Protein AF-A0A2J8IJX0-F1 (afdb_monomer)

Sequence (245 aa):
MTSLYGQLAGLKELGLLDCVSYITGASGSTWALANLYEDTGWSQKDLAGPTELLKTQVTKNKLGVLAPSQLQRYRQELAERARLGYPSCFTNLWALINEALLHDEPHDHKLSDQREALSHGQNPLPIYCALNTKGQSLTTFEFGEWCEFSPYEVGFPKYGAFIPSELFGSEFFMGQLMKRLPDPASALRRYLEQPVCSQPPGQLILGLRAQPVLGPLGQEPGQPGQGAGPPSEDRRTTLNSRQDS

Solvent-accessible surface area (backbone atoms only — not comparable to full-atom values): 14810 Å² total; per-residue (Å²): 58,72,68,54,55,54,51,51,44,52,31,48,76,70,64,50,48,88,74,41,68,66,44,78,25,50,70,59,37,36,58,43,51,59,58,46,46,72,40,52,51,45,76,76,44,78,53,65,61,64,49,53,53,48,50,52,39,71,70,49,86,63,74,65,60,73,30,72,70,47,50,51,50,52,51,53,53,52,50,50,38,45,72,74,66,47,84,89,50,70,42,61,56,49,26,54,50,51,47,51,56,63,38,96,62,93,51,74,46,44,51,49,61,35,41,64,20,41,72,80,66,58,34,50,48,56,38,37,52,45,65,32,42,67,96,66,98,53,55,72,90,76,43,62,44,61,32,43,37,33,37,66,35,31,32,30,73,93,72,74,45,70,43,52,37,55,52,60,87,34,45,50,51,49,64,39,83,74,42,84,43,77,48,66,77,48,24,40,61,43,60,74,41,49,67,51,55,75,60,63,68,68,31,64,55,64,41,72,76,66,73,85,83,76,70,89,79,75,91,85,88,84,89,85,90,82,91,83,86,86,82,91,80,92,82,84,88,85,83,88,81,87,84,90,136

Foldseek 3Di:
DLVVLVVLLVCLVVVNQLVAQEDEDEDPRVVVVLVQLVDLQSSVDHSPVVNVLQVCLQPDDLPCLPDPVNVVVLVVVLVVCVVLPFDRDVLLSVLSSVCVSRDVDWDQDAQLNSVSSPVPPNHHWYKYWDWADEPDDDDCVRDTFIWIDTSAWIGGPVQVFIDGRQQPPFFAALQDGPGGRGRPRTGPSSVSSRHSNPDPPNRRRNNPPPDPPPDPDDDDDDDDDDDDDDDDDDDDDDDDDDDDD

Structure (mmCIF, N/CA/C/O backbone):
data_AF-A0A2J8IJX0-F1
#
_entry.id   AF-A0A2J8IJX0-F1
#
loop_
_atom_site.group_PDB
_atom_site.id
_atom_site.type_symbol
_atom_site.label_atom_id
_atom_site.label_alt_id
_atom_site.label_comp_id
_atom_site.label_asym_id
_atom_site.label_entity_id
_atom_site.label_seq_id
_atom_site.pdbx_PDB_ins_code
_atom_site.Cartn_x
_atom_site.Cartn_y
_atom_site.Cartn_z
_atom_site.occupancy
_atom_site.B_iso_or_equiv
_atom_site.auth_seq_id
_atom_site.auth_comp_id
_atom_site.auth_asym_id
_atom_site.auth_atom_id
_atom_site.pdbx_PDB_model_num
ATOM 1 N N . MET A 1 1 ? -2.249 9.381 6.868 1.00 83.00 1 MET A N 1
ATOM 2 C CA . MET A 1 1 ? -1.946 8.403 7.931 1.00 83.00 1 MET A CA 1
ATOM 3 C C . MET A 1 1 ? -2.821 8.602 9.168 1.00 83.00 1 MET A C 1
ATOM 5 O O . MET A 1 1 ? -3.796 7.879 9.284 1.00 83.00 1 MET A O 1
ATOM 9 N N . THR A 1 2 ? -2.569 9.592 10.037 1.00 90.19 2 THR A N 1
ATOM 10 C CA . THR A 1 2 ? -3.302 9.785 11.313 1.00 90.19 2 THR A CA 1
ATOM 11 C C . THR A 1 2 ? -4.822 9.863 11.155 1.00 90.19 2 THR A C 1
ATOM 13 O O . THR A 1 2 ? -5.550 9.183 11.867 1.00 90.19 2 THR A O 1
ATOM 16 N N . SER A 1 3 ? -5.308 10.626 10.169 1.00 93.44 3 SER A N 1
ATOM 17 C CA . SER A 1 3 ? -6.750 10.717 9.901 1.00 93.44 3 SER A CA 1
ATOM 18 C C . SER A 1 3 ? -7.381 9.374 9.520 1.00 93.44 3 SER A C 1
ATOM 20 O O . SER A 1 3 ? -8.543 9.161 9.842 1.00 93.44 3 SER A O 1
ATOM 22 N N . LEU A 1 4 ? -6.645 8.476 8.852 1.00 93.38 4 LEU A N 1
ATOM 23 C CA . LEU A 1 4 ? -7.182 7.169 8.468 1.00 93.38 4 LEU A CA 1
ATOM 24 C C . LEU A 1 4 ? -7.355 6.269 9.697 1.00 93.38 4 LEU A C 1
ATOM 26 O O . LEU A 1 4 ? -8.387 5.628 9.825 1.00 93.38 4 LEU A O 1
ATOM 30 N N . TYR A 1 5 ? -6.405 6.283 10.639 1.00 93.69 5 TYR A N 1
ATOM 31 C CA . TYR A 1 5 ? -6.569 5.570 11.914 1.00 93.69 5 TYR A CA 1
ATOM 32 C C . TYR A 1 5 ? -7.806 6.052 12.676 1.00 93.69 5 TYR A C 1
ATOM 34 O O . TYR A 1 5 ? -8.588 5.229 13.136 1.00 93.69 5 TYR A O 1
ATOM 42 N N . GLY A 1 6 ? -8.029 7.370 12.748 1.00 94.69 6 GLY A N 1
ATOM 43 C CA . GLY A 1 6 ? -9.230 7.924 13.381 1.00 94.69 6 GLY A CA 1
ATOM 44 C C . GLY A 1 6 ? -10.529 7.502 12.683 1.00 94.69 6 GLY A C 1
ATOM 45 O O . GLY A 1 6 ? -11.491 7.136 13.350 1.00 94.69 6 GLY A O 1
ATOM 46 N N . GLN A 1 7 ? -10.550 7.494 11.346 1.00 95.62 7 GLN A N 1
ATOM 47 C CA . GLN A 1 7 ? -11.705 7.026 10.568 1.00 95.62 7 GLN A CA 1
ATOM 48 C C . GLN A 1 7 ? -11.990 5.538 10.801 1.00 95.62 7 GLN A C 1
ATOM 50 O O . GLN A 1 7 ? -13.142 5.166 11.001 1.00 95.62 7 GLN A O 1
ATOM 55 N N . LEU A 1 8 ? -10.955 4.694 10.819 1.00 96.50 8 LEU A N 1
ATOM 56 C CA . LEU A 1 8 ? -11.098 3.259 11.078 1.00 96.50 8 LEU A CA 1
ATOM 57 C C . LEU A 1 8 ? -11.530 2.972 12.517 1.00 96.50 8 LEU A C 1
ATOM 59 O O . LEU A 1 8 ? -12.377 2.109 12.725 1.00 96.50 8 LEU A O 1
ATOM 63 N N . ALA A 1 9 ? -11.012 3.724 13.491 1.00 95.06 9 ALA A N 1
ATOM 64 C CA . ALA A 1 9 ? -11.459 3.653 14.880 1.00 95.06 9 ALA A CA 1
ATOM 65 C C . ALA A 1 9 ? -12.950 3.991 15.004 1.00 95.06 9 ALA A C 1
ATOM 67 O O . ALA A 1 9 ? -13.696 3.215 15.594 1.00 95.06 9 ALA A O 1
ATOM 68 N N . GLY A 1 10 ? -13.404 5.075 14.365 1.00 96.12 10 GLY A N 1
ATOM 69 C CA . GLY A 1 10 ? -14.824 5.434 14.339 1.00 96.12 10 GLY A CA 1
ATOM 70 C C . GLY A 1 10 ? -15.697 4.381 13.645 1.00 96.12 10 GLY A C 1
ATOM 71 O O . GLY A 1 10 ? -16.742 4.008 14.167 1.00 96.12 10 GLY A O 1
ATOM 72 N N . LEU A 1 11 ? -15.264 3.842 12.498 1.00 96.75 11 LEU A N 1
ATOM 73 C CA . LEU A 1 11 ? -15.986 2.757 11.815 1.00 96.75 11 LEU A CA 1
ATOM 74 C C . LEU A 1 11 ? -16.085 1.494 12.676 1.00 96.75 11 LEU A C 1
ATOM 76 O O . LEU A 1 11 ? -17.119 0.826 12.653 1.00 96.75 11 LEU A O 1
ATOM 80 N N . LYS A 1 12 ? -15.033 1.171 13.434 1.00 95.25 12 LYS A N 1
ATOM 81 C CA . LYS A 1 12 ? -15.029 0.040 14.363 1.00 95.25 12 LYS A CA 1
ATOM 82 C C . LYS A 1 12 ? -15.984 0.273 15.533 1.00 95.25 12 LYS A C 1
ATOM 84 O O . LYS A 1 12 ? -16.759 -0.620 15.854 1.00 95.25 12 LYS A O 1
ATOM 89 N N . GLU A 1 13 ? -15.965 1.460 16.135 1.00 95.38 13 GLU A N 1
ATOM 90 C CA . GLU A 1 13 ? -16.865 1.832 17.239 1.00 95.38 13 GLU A CA 1
ATOM 91 C C . GLU A 1 13 ? -18.341 1.747 16.827 1.00 95.38 13 GLU A C 1
ATOM 93 O O . GLU A 1 13 ? -19.181 1.283 17.594 1.00 95.38 13 GLU A O 1
ATOM 98 N N . LEU A 1 14 ? -18.649 2.120 15.583 1.00 96.62 14 LEU A N 1
ATOM 99 C CA . LEU A 1 14 ? -19.992 2.015 15.011 1.00 96.62 14 LEU A CA 1
ATOM 100 C C . LEU A 1 14 ? -20.378 0.586 14.581 1.00 96.62 14 LEU A C 1
ATOM 102 O O . LEU A 1 14 ? -21.507 0.381 14.140 1.00 96.62 14 LEU A O 1
ATOM 106 N N . GLY A 1 15 ? -19.465 -0.389 14.651 1.00 95.31 15 GLY A N 1
ATOM 107 C CA . GLY A 1 15 ? -19.689 -1.749 14.144 1.00 95.31 15 GLY A CA 1
ATOM 108 C C . GLY A 1 15 ? -19.834 -1.828 12.618 1.00 95.31 15 GLY A C 1
ATOM 109 O O . GLY A 1 15 ? -20.385 -2.790 12.094 1.00 95.31 15 GLY A O 1
ATOM 110 N N . LEU A 1 16 ? -19.370 -0.806 11.891 1.00 96.94 16 LEU A N 1
ATOM 111 C CA . LEU A 1 16 ? -19.480 -0.715 10.432 1.00 96.94 16 LEU A CA 1
ATOM 112 C C . LEU A 1 16 ? -18.229 -1.214 9.709 1.00 96.94 16 LEU A C 1
ATOM 114 O O . LEU A 1 16 ? -18.287 -1.462 8.506 1.00 96.94 16 LEU A O 1
ATOM 118 N N . LEU A 1 17 ? -17.105 -1.368 10.415 1.00 96.44 17 LEU A N 1
ATOM 119 C CA . LEU A 1 17 ? -15.856 -1.839 9.814 1.00 96.44 17 LEU A CA 1
ATOM 120 C C . LEU A 1 17 ? -15.995 -3.247 9.214 1.00 96.44 17 LEU A C 1
ATOM 122 O O . LEU A 1 17 ? -15.485 -3.489 8.124 1.00 96.44 17 LEU A O 1
ATOM 126 N N . ASP A 1 18 ? -16.760 -4.129 9.861 1.00 95.12 18 ASP A N 1
ATOM 127 C CA . ASP A 1 18 ? -17.010 -5.497 9.381 1.00 95.12 18 ASP A CA 1
ATOM 128 C C . ASP A 1 18 ? -17.889 -5.543 8.115 1.00 95.12 18 ASP A C 1
ATOM 130 O O . ASP A 1 18 ? -17.983 -6.571 7.450 1.00 95.12 18 ASP A O 1
ATOM 134 N N . CYS A 1 19 ? -18.521 -4.424 7.740 1.00 96.62 19 CYS A N 1
ATOM 135 C CA . CYS A 1 19 ? -19.283 -4.302 6.494 1.00 96.62 19 CYS A CA 1
ATOM 136 C C . CYS A 1 19 ? -18.403 -3.905 5.292 1.00 96.62 19 CYS A C 1
ATOM 138 O O . CYS A 1 19 ? -18.897 -3.827 4.165 1.00 96.62 19 CYS A O 1
ATOM 140 N N . VAL A 1 20 ? -17.120 -3.602 5.509 1.00 97.44 20 VAL A N 1
ATOM 141 C CA . VAL A 1 20 ? -16.218 -3.088 4.472 1.00 97.44 20 VAL A CA 1
ATOM 142 C C . VAL A 1 20 ? -15.535 -4.244 3.741 1.00 97.44 20 VAL A C 1
ATOM 144 O O . VAL A 1 20 ? -14.732 -4.968 4.317 1.00 97.44 20 VAL A O 1
ATOM 147 N N . SER A 1 21 ? -15.793 -4.388 2.439 1.00 97.12 21 SER A N 1
ATOM 148 C CA . SER A 1 21 ? -15.124 -5.411 1.614 1.00 97.12 21 SER A CA 1
ATOM 149 C C . SER A 1 21 ? -13.751 -4.972 1.096 1.00 97.12 21 SER A C 1
ATOM 151 O O . SER A 1 21 ? -12.849 -5.796 0.969 1.00 97.12 21 SER A O 1
ATOM 153 N N . TYR A 1 22 ? -13.579 -3.679 0.807 1.00 97.19 22 TYR A N 1
ATOM 154 C CA . TYR A 1 22 ? -12.364 -3.120 0.211 1.00 97.19 22 TYR A CA 1
ATOM 155 C C . TYR A 1 22 ? -11.942 -1.847 0.932 1.00 97.19 22 TYR A C 1
ATOM 157 O O . TYR A 1 22 ? -12.783 -1.015 1.275 1.00 97.19 22 TYR A O 1
ATOM 165 N N . ILE A 1 23 ? -10.635 -1.661 1.100 1.00 96.44 23 ILE A N 1
ATOM 166 C CA . ILE A 1 23 ? -10.060 -0.413 1.593 1.00 96.44 23 ILE A CA 1
ATOM 167 C C . ILE A 1 23 ? -8.949 0.059 0.666 1.00 96.44 23 ILE A C 1
ATOM 169 O O . ILE A 1 23 ? -7.942 -0.615 0.466 1.00 96.44 23 ILE A O 1
ATOM 173 N N . THR A 1 24 ? 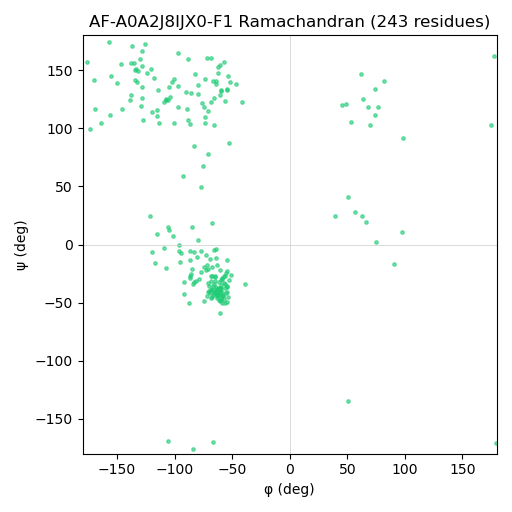-9.132 1.244 0.097 1.00 94.00 24 THR A N 1
ATOM 174 C CA . THR A 1 24 ? -8.196 1.792 -0.883 1.00 94.00 24 THR A CA 1
ATOM 175 C C . THR A 1 24 ? -7.337 2.886 -0.260 1.00 94.00 24 THR A C 1
ATOM 177 O O . THR A 1 24 ? -7.843 3.755 0.451 1.00 94.00 24 THR A O 1
ATOM 180 N N . GLY A 1 25 ? -6.034 2.864 -0.537 1.00 87.31 25 GLY A N 1
ATOM 181 C CA . GLY A 1 25 ? -5.081 3.861 -0.057 1.00 87.31 25 GLY A CA 1
ATOM 182 C C . GLY A 1 25 ? -4.161 4.387 -1.157 1.00 87.31 25 GLY A C 1
ATOM 183 O O . GLY A 1 25 ? -3.649 3.636 -1.980 1.00 87.31 25 GLY A O 1
ATOM 184 N N . ALA A 1 26 ? -3.896 5.689 -1.126 1.00 83.88 26 ALA A N 1
ATOM 185 C CA . ALA A 1 26 ? -2.871 6.362 -1.921 1.00 83.88 26 ALA A CA 1
ATOM 186 C C . ALA A 1 26 ? -2.014 7.285 -1.037 1.00 83.88 26 ALA A C 1
ATOM 188 O O . ALA A 1 26 ? -2.494 7.841 -0.037 1.00 83.88 26 ALA A O 1
ATOM 189 N N . SER A 1 27 ? -0.738 7.459 -1.394 1.00 82.88 27 SER A N 1
ATOM 190 C CA . SER A 1 27 ? 0.212 8.297 -0.643 1.00 82.88 27 SER A CA 1
ATOM 191 C C . SER A 1 27 ? 0.217 7.946 0.859 1.00 82.88 27 SER A C 1
ATOM 193 O O . SER A 1 27 ? 0.176 6.773 1.214 1.00 82.88 27 SER A O 1
ATOM 195 N N . GLY A 1 28 ? 0.196 8.912 1.779 1.00 80.56 28 GLY A N 1
ATOM 196 C CA . GLY A 1 28 ? 0.303 8.664 3.223 1.00 80.56 28 GLY A CA 1
ATOM 197 C C . GLY A 1 28 ? -0.837 7.857 3.874 1.00 80.56 28 GLY A C 1
ATOM 198 O O . GLY A 1 28 ? -0.784 7.611 5.080 1.00 80.56 28 GLY A O 1
ATOM 199 N N . SER A 1 29 ? -1.902 7.483 3.156 1.00 86.19 29 SER A N 1
ATOM 200 C CA . SER A 1 29 ? -2.877 6.486 3.648 1.00 86.19 29 SER A CA 1
ATOM 201 C C . SER A 1 29 ? -2.354 5.055 3.492 1.00 86.19 29 SER A C 1
ATOM 203 O O . SER A 1 29 ? -2.613 4.220 4.355 1.00 86.19 29 SER A O 1
ATOM 205 N N . THR A 1 30 ? -1.508 4.808 2.487 1.00 86.31 30 THR A N 1
ATOM 206 C CA . THR A 1 30 ? -0.836 3.518 2.289 1.00 86.31 30 THR A CA 1
ATOM 207 C C . THR A 1 30 ? 0.025 3.132 3.480 1.00 86.31 30 THR A C 1
ATOM 209 O O . THR A 1 30 ? 0.067 1.968 3.842 1.00 86.31 30 THR A O 1
ATOM 212 N N . TRP A 1 31 ? 0.661 4.098 4.147 1.00 84.69 31 TRP A N 1
ATOM 213 C CA . TRP A 1 31 ? 1.504 3.818 5.305 1.00 84.69 31 TRP A CA 1
ATOM 214 C C . TRP A 1 31 ? 0.695 3.307 6.497 1.00 84.69 31 TRP A C 1
ATOM 216 O O . TRP A 1 31 ? 1.174 2.439 7.222 1.00 84.69 31 TRP A O 1
ATOM 226 N N . ALA A 1 32 ? -0.521 3.824 6.683 1.00 88.56 32 ALA A N 1
ATOM 227 C CA . ALA A 1 32 ? -1.422 3.353 7.729 1.00 88.56 32 ALA A CA 1
ATOM 228 C C . ALA A 1 32 ? -1.914 1.934 7.431 1.00 88.56 32 ALA A C 1
ATOM 230 O O . ALA A 1 32 ? -1.831 1.075 8.299 1.00 88.56 32 ALA A O 1
ATOM 231 N N . LEU A 1 33 ? -2.340 1.673 6.192 1.00 91.00 33 LEU A N 1
ATOM 232 C CA . LEU A 1 33 ? -2.728 0.327 5.768 1.00 91.00 33 LEU A CA 1
ATOM 233 C C . LEU A 1 33 ? -1.550 -0.650 5.881 1.00 91.00 33 LEU A C 1
ATOM 235 O O . LEU A 1 33 ? -1.677 -1.688 6.507 1.00 91.00 33 LEU A O 1
ATOM 239 N N . ALA A 1 34 ? -0.370 -0.285 5.384 1.00 86.38 34 ALA A N 1
ATOM 240 C CA . ALA A 1 34 ? 0.815 -1.129 5.463 1.00 86.38 34 ALA A CA 1
ATOM 241 C C . ALA A 1 34 ? 1.135 -1.564 6.901 1.00 86.38 34 ALA A C 1
ATOM 243 O O . ALA A 1 34 ? 1.448 -2.725 7.102 1.00 86.38 34 ALA A O 1
ATOM 244 N N . ASN A 1 35 ? 0.997 -0.658 7.876 1.00 87.25 35 ASN A N 1
ATOM 245 C CA . ASN A 1 35 ? 1.225 -0.964 9.290 1.00 87.25 35 ASN A CA 1
ATOM 246 C C . ASN A 1 35 ? 0.118 -1.837 9.893 1.00 87.25 35 ASN A C 1
ATOM 248 O O . ASN A 1 35 ? 0.404 -2.792 10.598 1.00 87.25 35 ASN A O 1
ATOM 252 N N . LEU A 1 36 ? -1.151 -1.526 9.617 1.00 91.62 36 LEU A N 1
ATOM 253 C CA . LEU A 1 36 ? -2.275 -2.287 10.168 1.00 91.62 36 LEU A CA 1
ATOM 254 C C . LEU A 1 36 ? -2.262 -3.742 9.692 1.00 91.62 36 LEU A C 1
ATOM 256 O O . LEU A 1 36 ? -2.482 -4.650 10.482 1.00 91.62 36 LEU A O 1
ATOM 260 N N . TYR A 1 37 ? -1.955 -3.966 8.417 1.00 92.19 37 TYR A N 1
ATOM 261 C CA . TYR A 1 37 ? -1.960 -5.297 7.810 1.00 92.19 37 TYR A CA 1
ATOM 262 C C . TYR A 1 37 ? -0.709 -6.136 8.125 1.00 92.19 37 TYR A C 1
ATOM 264 O O . TYR A 1 37 ? -0.601 -7.253 7.624 1.00 92.19 37 TYR A O 1
ATOM 272 N N . GLU A 1 38 ? 0.212 -5.638 8.957 1.00 88.12 38 GLU A N 1
ATOM 273 C CA . GLU A 1 38 ? 1.224 -6.479 9.619 1.00 88.12 38 GLU A CA 1
ATOM 274 C C . GLU A 1 38 ? 0.569 -7.404 10.662 1.00 88.12 38 GLU A C 1
ATOM 276 O O . GLU A 1 38 ? 1.063 -8.498 10.923 1.00 88.12 38 GLU A O 1
ATOM 281 N N . ASP A 1 39 ? -0.574 -7.000 11.228 1.00 91.88 39 ASP A N 1
ATOM 282 C CA . ASP A 1 39 ? -1.373 -7.821 12.132 1.00 91.88 39 ASP A CA 1
ATOM 283 C C . ASP A 1 39 ? -2.526 -8.500 11.375 1.00 91.88 39 ASP A C 1
ATOM 285 O O . ASP A 1 39 ? -3.447 -7.858 10.864 1.00 91.88 39 ASP A O 1
ATOM 289 N N . THR A 1 40 ? -2.519 -9.833 11.354 1.00 94.12 40 THR A N 1
ATOM 290 C CA . THR A 1 40 ? -3.503 -10.654 10.633 1.00 94.12 40 THR A CA 1
ATOM 291 C C . THR A 1 40 ? -4.937 -10.506 11.139 1.00 94.12 40 THR A C 1
ATOM 293 O O . THR A 1 40 ? -5.875 -10.851 10.419 1.00 94.12 40 THR A O 1
ATOM 296 N N . GLY A 1 41 ? -5.138 -9.979 12.348 1.00 94.19 41 GLY A N 1
ATOM 297 C CA . GLY A 1 41 ? -6.446 -9.749 12.965 1.00 94.19 41 GLY A CA 1
ATOM 298 C C . GLY A 1 41 ? -6.705 -8.288 13.326 1.00 94.19 41 GLY A C 1
ATOM 299 O O . GLY A 1 41 ? -7.484 -8.033 14.246 1.00 94.19 41 GLY A O 1
ATOM 300 N N . TRP A 1 42 ? -6.045 -7.333 12.665 1.00 95.19 42 TRP A N 1
ATOM 301 C CA . TRP A 1 42 ? -6.076 -5.920 13.060 1.00 95.19 42 TRP A CA 1
ATOM 302 C C . TRP A 1 42 ? -7.492 -5.337 13.163 1.00 95.19 42 TRP A C 1
ATOM 304 O O . TRP A 1 42 ? -7.780 -4.626 14.124 1.00 95.19 42 TRP A O 1
ATOM 314 N N . SER A 1 43 ? -8.397 -5.653 12.227 1.00 95.31 43 SER A N 1
ATOM 315 C CA . SER A 1 43 ? -9.753 -5.077 12.225 1.00 95.31 43 SER A CA 1
ATOM 316 C C . SER A 1 43 ? -10.635 -5.653 13.332 1.00 95.31 43 SER A C 1
ATOM 318 O O . SER A 1 43 ? -11.563 -4.990 13.793 1.00 95.31 43 SER A O 1
ATOM 320 N N . GLN A 1 44 ? -10.289 -6.843 13.830 1.00 93.62 44 GLN A N 1
ATOM 321 C CA . GLN A 1 44 ? -11.004 -7.551 14.889 1.00 93.62 44 GLN A CA 1
ATOM 322 C C . GLN A 1 44 ? -10.544 -7.101 16.286 1.00 93.62 44 GLN A C 1
ATOM 324 O O . GLN A 1 44 ? -11.330 -7.087 17.233 1.00 93.62 44 GLN A O 1
ATOM 329 N N . LYS A 1 45 ? -9.312 -6.598 16.416 1.00 93.50 45 LYS A N 1
ATOM 330 C CA . LYS A 1 45 ? -8.732 -6.082 17.671 1.00 93.50 45 LYS A CA 1
ATOM 331 C C . LYS A 1 45 ? -9.017 -4.599 17.892 1.00 93.50 45 LYS A C 1
ATOM 333 O O . LYS A 1 45 ? -9.327 -3.871 16.954 1.00 93.50 45 LYS A O 1
ATOM 338 N N . ASP A 1 46 ? -8.918 -4.140 19.135 1.00 91.94 46 ASP A N 1
ATOM 339 C CA . ASP A 1 46 ? -9.008 -2.711 19.442 1.00 91.94 46 ASP A CA 1
ATOM 340 C C . ASP A 1 46 ? -7.899 -1.915 18.724 1.00 91.94 46 ASP A C 1
ATOM 342 O O . ASP A 1 46 ? -6.722 -2.281 18.757 1.00 91.94 46 ASP A O 1
ATOM 346 N N . LEU A 1 47 ? -8.287 -0.810 18.083 1.00 93.12 47 LEU A N 1
ATOM 347 C CA . LEU A 1 47 ? -7.383 0.075 17.351 1.00 93.12 47 LEU A CA 1
ATOM 348 C C . LEU A 1 47 ? -6.675 1.085 18.263 1.00 93.12 47 LEU A C 1
ATOM 350 O O . LEU A 1 47 ? -5.768 1.778 17.792 1.00 93.12 47 LEU A O 1
ATOM 354 N N . ALA A 1 48 ? -7.020 1.159 19.554 1.00 90.75 48 ALA A N 1
ATOM 355 C CA . ALA A 1 48 ? -6.344 2.031 20.516 1.00 90.75 48 ALA A CA 1
ATOM 356 C C . ALA A 1 48 ? -4.837 1.731 20.619 1.00 90.75 48 ALA A C 1
ATOM 358 O O . ALA A 1 48 ? -4.022 2.653 20.582 1.00 90.75 48 ALA A O 1
ATOM 359 N N . GLY A 1 49 ? -4.456 0.449 20.666 1.00 89.62 49 GLY A N 1
ATOM 360 C CA . GLY A 1 49 ? -3.053 0.017 20.730 1.00 89.62 49 GLY A CA 1
ATOM 361 C C . GLY A 1 49 ? -2.231 0.476 19.517 1.00 89.62 49 GLY A C 1
ATOM 362 O O . GLY A 1 49 ? -1.278 1.243 19.689 1.00 89.62 49 GLY A O 1
ATOM 363 N N . PRO A 1 50 ? -2.615 0.085 18.285 1.00 88.81 50 PRO A N 1
ATOM 364 C CA . PRO A 1 50 ? -1.984 0.579 17.060 1.00 88.81 50 PRO A CA 1
ATOM 365 C C . PRO A 1 50 ? -1.963 2.113 16.950 1.00 88.81 50 PRO A C 1
ATOM 367 O O . PRO A 1 50 ? -0.984 2.683 16.470 1.00 88.81 50 PRO A O 1
ATOM 370 N N . THR A 1 51 ? -3.004 2.802 17.430 1.00 90.00 51 THR A N 1
ATOM 371 C CA . THR A 1 51 ? -3.079 4.274 17.412 1.00 90.00 51 THR A CA 1
ATOM 372 C C . THR A 1 51 ? -2.081 4.923 18.375 1.00 90.00 51 THR A C 1
ATOM 374 O O . THR A 1 51 ? -1.425 5.898 18.005 1.00 90.00 51 THR A O 1
ATOM 377 N N . GLU A 1 52 ? -1.907 4.390 19.586 1.00 89.81 52 GLU A N 1
ATOM 378 C CA . GLU A 1 52 ? -0.904 4.899 20.535 1.00 89.81 52 GLU A CA 1
ATOM 379 C C . GLU A 1 52 ? 0.530 4.587 20.081 1.00 89.81 52 GLU A C 1
ATOM 381 O O . GLU A 1 52 ? 1.420 5.436 20.216 1.00 89.81 52 GLU A O 1
ATOM 386 N N . LEU A 1 53 ? 0.758 3.424 19.456 1.00 87.25 53 LEU A N 1
ATOM 387 C CA . LEU A 1 53 ? 2.041 3.116 18.819 1.00 87.25 53 LEU A CA 1
ATOM 388 C C . LEU A 1 53 ? 2.343 4.125 17.706 1.00 87.25 53 LEU A C 1
ATOM 390 O O . LEU A 1 53 ? 3.419 4.725 17.686 1.00 87.25 53 LEU A O 1
ATOM 394 N N . LEU A 1 54 ? 1.374 4.369 16.820 1.00 87.12 54 LEU A N 1
ATOM 395 C CA . LEU A 1 54 ? 1.493 5.356 15.752 1.00 87.12 54 LEU A CA 1
ATOM 396 C C . LEU A 1 54 ? 1.828 6.738 16.304 1.00 87.12 54 LEU A C 1
ATOM 398 O O . LEU A 1 54 ? 2.759 7.379 15.823 1.00 87.12 54 LEU A O 1
ATOM 402 N N . LYS A 1 55 ? 1.073 7.192 17.308 1.00 88.94 55 LYS A N 1
ATOM 403 C CA . LYS A 1 55 ? 1.262 8.479 17.983 1.00 88.94 55 LYS A CA 1
ATOM 404 C C . LYS A 1 55 ? 2.690 8.611 18.495 1.00 88.94 55 LYS A C 1
ATOM 406 O O . LYS A 1 55 ? 3.356 9.580 18.149 1.00 88.94 55 LYS A O 1
ATOM 411 N N . THR A 1 56 ? 3.187 7.599 19.201 1.00 88.38 56 THR A N 1
ATOM 412 C CA . THR A 1 56 ? 4.575 7.548 19.681 1.00 88.38 56 THR A CA 1
ATOM 413 C C . THR A 1 56 ? 5.575 7.675 18.525 1.00 88.38 56 THR A C 1
ATOM 415 O O . THR A 1 56 ? 6.487 8.504 18.578 1.00 88.38 56 THR A O 1
ATOM 418 N N . GLN A 1 57 ? 5.371 6.924 17.438 1.00 84.88 57 GLN A N 1
ATOM 419 C CA . GLN A 1 57 ? 6.248 6.928 16.261 1.00 84.88 57 GLN A CA 1
ATOM 420 C C . GLN A 1 57 ? 6.215 8.247 15.465 1.00 84.88 57 GLN A C 1
ATOM 422 O O . GLN A 1 57 ? 7.226 8.651 14.878 1.00 84.88 57 GLN A O 1
ATOM 427 N N . VAL A 1 58 ? 5.091 8.967 15.432 1.00 85.25 58 VAL A N 1
ATOM 428 C CA . VAL A 1 58 ? 5.014 10.277 14.759 1.00 85.25 58 VAL A CA 1
ATOM 429 C C . VAL A 1 58 ? 5.545 11.416 15.622 1.00 85.25 58 VAL A C 1
ATOM 431 O O . VAL A 1 58 ? 6.121 12.347 15.062 1.00 85.25 58 VAL A O 1
ATOM 434 N N . THR A 1 59 ? 5.415 11.340 16.951 1.00 86.88 59 THR A N 1
ATOM 435 C CA . THR A 1 59 ? 5.893 12.386 17.873 1.00 86.88 59 THR A CA 1
ATOM 436 C C . THR A 1 59 ? 7.357 12.236 18.282 1.00 86.88 59 THR A C 1
ATOM 438 O O . THR A 1 59 ? 7.917 13.170 18.854 1.00 86.88 59 THR A O 1
ATOM 441 N N . LYS A 1 60 ? 7.997 11.086 18.021 1.00 85.88 60 LYS A N 1
ATOM 442 C CA . LYS A 1 60 ? 9.411 10.872 18.371 1.00 85.88 60 LYS A CA 1
ATOM 443 C C . LYS A 1 60 ? 10.341 11.845 17.642 1.00 85.88 60 LYS A C 1
ATOM 445 O O . LYS A 1 60 ? 10.065 12.291 16.526 1.00 85.88 60 LYS A O 1
ATOM 450 N N . ASN A 1 61 ? 11.489 12.126 18.255 1.00 81.19 61 ASN A N 1
ATOM 451 C CA . ASN A 1 61 ? 12.534 12.935 17.639 1.00 81.19 61 ASN A CA 1
ATOM 452 C C . ASN A 1 61 ? 13.164 12.187 16.449 1.00 81.19 61 ASN A C 1
ATOM 454 O O . ASN A 1 61 ? 13.693 11.090 16.604 1.00 81.19 61 ASN A O 1
ATOM 458 N N . LYS A 1 62 ? 13.123 12.800 15.263 1.00 81.88 62 LYS A N 1
ATOM 459 C CA . LYS A 1 62 ? 13.563 12.200 13.992 1.00 81.88 62 LYS A CA 1
ATOM 460 C C . LYS A 1 62 ? 14.953 12.670 13.540 1.00 81.88 62 LYS A C 1
ATOM 462 O O . LYS A 1 62 ? 15.390 12.302 12.455 1.00 81.88 62 LYS A O 1
ATOM 467 N N . LEU A 1 63 ? 15.682 13.434 14.363 1.00 75.81 63 LEU A N 1
ATOM 468 C CA . LEU A 1 63 ? 17.031 13.923 14.028 1.00 75.81 63 LEU A CA 1
ATOM 469 C C . LEU A 1 63 ? 18.030 12.786 13.739 1.00 75.81 63 LEU A C 1
ATOM 471 O O . LEU A 1 63 ? 18.929 12.953 12.919 1.00 75.81 63 LEU A O 1
ATOM 475 N N . GLY A 1 64 ? 17.839 11.612 14.352 1.00 77.81 64 GLY A N 1
ATOM 476 C CA . GLY A 1 64 ? 18.678 10.431 14.122 1.00 77.81 64 GLY A CA 1
ATOM 477 C C . GLY A 1 64 ? 18.550 9.814 12.722 1.00 77.81 64 GLY A C 1
ATOM 478 O O . GLY A 1 64 ? 19.464 9.120 12.287 1.00 77.81 64 GLY A O 1
ATOM 479 N N . VAL A 1 65 ? 17.471 10.098 11.983 1.00 81.19 65 VAL A N 1
ATOM 480 C CA . VAL A 1 65 ? 17.220 9.529 10.641 1.00 81.19 65 VAL A CA 1
ATOM 481 C C . VAL A 1 65 ? 18.221 10.039 9.600 1.00 81.19 65 VAL A C 1
ATOM 483 O O . VAL A 1 65 ? 18.519 9.337 8.633 1.00 81.19 65 VAL A O 1
ATOM 486 N N . LEU A 1 66 ? 18.765 11.241 9.816 1.00 81.69 66 LEU A N 1
ATOM 487 C CA . LEU A 1 66 ? 19.777 11.874 8.964 1.00 81.69 66 LEU A CA 1
ATOM 488 C C . LEU A 1 66 ? 21.182 11.833 9.584 1.00 81.69 66 LEU A C 1
ATOM 490 O O . LEU A 1 66 ? 22.086 12.524 9.113 1.00 81.69 66 LEU A O 1
ATOM 494 N N . ALA A 1 67 ? 21.386 11.037 10.638 1.00 86.19 67 ALA A N 1
ATOM 495 C CA . ALA A 1 67 ? 22.703 10.868 11.234 1.00 86.19 67 ALA A CA 1
ATOM 496 C C . ALA A 1 67 ? 23.692 10.254 10.218 1.00 86.19 67 ALA A C 1
ATOM 498 O O . ALA A 1 67 ? 23.291 9.415 9.404 1.00 86.19 67 ALA A O 1
ATOM 499 N N . PRO A 1 68 ? 24.995 10.597 10.274 1.00 87.31 68 PRO A N 1
ATOM 500 C CA . PRO A 1 68 ? 25.988 10.088 9.324 1.00 87.31 68 PRO A CA 1
ATOM 501 C C . PRO A 1 68 ? 26.037 8.556 9.222 1.00 87.31 68 PRO A C 1
ATOM 503 O O . PRO A 1 68 ? 26.192 8.020 8.126 1.00 87.31 68 PRO A O 1
ATOM 506 N N . SER A 1 69 ? 25.846 7.850 10.341 1.00 86.81 69 SER A N 1
ATOM 507 C CA . SER A 1 69 ? 25.787 6.384 10.385 1.00 86.81 69 SER A CA 1
ATOM 508 C C . SER A 1 69 ? 24.601 5.817 9.595 1.00 86.81 69 SER A C 1
ATOM 510 O O . SER A 1 69 ? 24.775 4.868 8.832 1.00 86.81 69 SER A O 1
ATOM 512 N N . GLN A 1 70 ? 23.416 6.427 9.709 1.00 86.00 70 GLN A N 1
ATOM 513 C CA . GLN A 1 70 ? 22.231 6.010 8.951 1.00 86.00 70 GLN A CA 1
ATOM 514 C C . GLN A 1 70 ? 22.362 6.335 7.463 1.00 86.00 70 GLN A C 1
ATOM 516 O O . GLN A 1 70 ? 22.047 5.501 6.617 1.00 86.00 70 GLN A O 1
ATOM 521 N N . LEU A 1 71 ? 22.920 7.498 7.116 1.00 87.31 71 LEU A N 1
ATOM 522 C CA . LEU A 1 71 ? 23.202 7.841 5.719 1.00 87.31 71 LEU A CA 1
ATOM 523 C C . LEU A 1 71 ? 24.180 6.850 5.071 1.00 87.31 71 LEU A C 1
ATOM 525 O O . LEU A 1 71 ? 24.018 6.494 3.902 1.00 87.31 71 LEU A O 1
ATOM 529 N N . GLN A 1 72 ? 25.182 6.376 5.818 1.00 88.81 72 GLN A N 1
ATOM 530 C CA . GLN A 1 72 ? 26.100 5.343 5.339 1.00 88.81 72 GLN A CA 1
ATOM 531 C C . GLN A 1 72 ? 25.379 4.011 5.094 1.00 88.81 72 GLN A C 1
ATOM 533 O O . GLN A 1 72 ? 25.607 3.393 4.052 1.00 88.81 72 GLN A O 1
ATOM 538 N N . ARG A 1 73 ? 24.464 3.612 5.986 1.00 86.56 73 ARG A N 1
ATOM 539 C CA . ARG A 1 73 ? 23.606 2.433 5.796 1.00 86.56 73 ARG A CA 1
ATOM 540 C C . ARG A 1 73 ? 22.736 2.563 4.544 1.00 86.56 73 ARG A C 1
ATOM 542 O O . ARG A 1 73 ? 22.741 1.652 3.720 1.00 86.56 73 ARG A O 1
ATOM 549 N N . TYR A 1 74 ? 22.068 3.702 4.336 1.00 86.94 74 TYR A N 1
ATOM 550 C CA . TYR A 1 74 ? 21.256 3.912 3.130 1.00 86.94 74 TYR A CA 1
ATOM 551 C C . TYR A 1 74 ? 22.091 3.780 1.856 1.00 86.94 74 TYR A C 1
ATOM 553 O O . TYR A 1 74 ? 21.654 3.160 0.892 1.00 86.94 74 TYR A O 1
ATOM 561 N N . ARG A 1 75 ? 23.319 4.316 1.842 1.00 87.62 75 ARG A N 1
ATOM 562 C CA . ARG A 1 75 ? 24.225 4.182 0.688 1.00 87.62 75 ARG A CA 1
ATOM 563 C C . ARG A 1 75 ? 24.596 2.730 0.402 1.00 87.62 75 ARG A C 1
ATOM 565 O O . ARG A 1 75 ? 24.604 2.346 -0.763 1.00 87.62 75 ARG A O 1
ATOM 572 N N . GLN A 1 76 ? 24.899 1.941 1.432 1.00 88.69 76 GLN A N 1
ATOM 573 C CA . GLN A 1 76 ? 25.223 0.518 1.277 1.00 88.69 76 GLN A CA 1
ATOM 574 C C . GLN A 1 76 ? 24.034 -0.267 0.713 1.00 88.69 76 GLN A C 1
ATOM 576 O O . GLN A 1 76 ? 24.188 -1.039 -0.228 1.00 88.69 76 GLN A O 1
ATOM 581 N N . GLU A 1 77 ? 22.838 -0.012 1.234 1.00 84.12 77 GLU A N 1
ATOM 582 C CA . GLU A 1 77 ? 21.616 -0.691 0.811 1.00 84.12 77 GLU A CA 1
ATOM 583 C C . GLU A 1 77 ? 21.188 -0.310 -0.614 1.00 84.12 77 GLU A C 1
ATOM 585 O O . GLU A 1 77 ? 20.806 -1.168 -1.410 1.00 84.12 77 GLU A O 1
ATOM 590 N N . LEU A 1 78 ? 21.328 0.965 -0.983 1.00 83.81 78 LEU A N 1
ATOM 591 C CA . LEU A 1 78 ? 21.113 1.425 -2.356 1.00 83.81 78 LEU A CA 1
ATOM 592 C C . LEU A 1 78 ? 22.129 0.819 -3.333 1.00 83.81 78 LEU A C 1
ATOM 594 O O . LEU A 1 78 ? 21.752 0.461 -4.448 1.00 83.81 78 LEU A O 1
ATOM 598 N N . ALA A 1 79 ? 23.393 0.674 -2.923 1.00 86.88 79 ALA A N 1
ATOM 599 C CA . ALA A 1 79 ? 24.421 0.040 -3.743 1.00 86.88 79 ALA A CA 1
ATOM 600 C C . ALA A 1 79 ? 24.128 -1.451 -3.974 1.00 86.88 79 ALA A C 1
ATOM 602 O O . ALA A 1 79 ? 24.253 -1.930 -5.101 1.00 86.88 79 ALA A O 1
ATOM 603 N N . GLU A 1 80 ? 23.676 -2.170 -2.944 1.00 85.12 80 GLU A N 1
ATOM 604 C CA . GLU A 1 80 ? 23.286 -3.575 -3.087 1.00 85.12 80 GLU A CA 1
ATOM 605 C C . GLU A 1 80 ? 22.067 -3.734 -4.002 1.00 85.12 80 GLU A C 1
ATOM 607 O O . GLU A 1 80 ? 22.053 -4.591 -4.883 1.00 85.12 80 GLU A O 1
ATOM 612 N N . ARG A 1 81 ? 21.072 -2.850 -3.884 1.00 78.88 81 ARG A N 1
ATOM 613 C CA . ARG A 1 81 ? 19.915 -2.828 -4.793 1.00 78.88 81 ARG A CA 1
ATOM 614 C C . ARG A 1 81 ? 20.321 -2.584 -6.243 1.00 78.88 81 ARG A C 1
ATOM 616 O O . ARG A 1 81 ? 19.842 -3.286 -7.132 1.00 78.88 81 ARG A O 1
ATOM 623 N N . ALA A 1 82 ? 21.227 -1.639 -6.480 1.00 82.56 82 ALA A N 1
ATOM 624 C CA . ALA A 1 82 ? 21.767 -1.401 -7.814 1.00 82.56 82 ALA A CA 1
ATOM 625 C C . ALA A 1 82 ? 22.484 -2.649 -8.360 1.00 82.56 82 ALA A C 1
ATOM 627 O O . ALA A 1 82 ? 22.302 -2.997 -9.526 1.00 82.56 82 ALA A O 1
ATOM 628 N N . ARG A 1 83 ? 23.228 -3.378 -7.513 1.00 84.06 83 ARG A N 1
ATOM 629 C CA . ARG A 1 83 ? 23.879 -4.651 -7.875 1.00 84.06 83 ARG A CA 1
ATOM 630 C C . ARG A 1 83 ? 22.876 -5.751 -8.232 1.00 84.06 83 ARG A C 1
ATOM 632 O O . ARG A 1 83 ? 23.128 -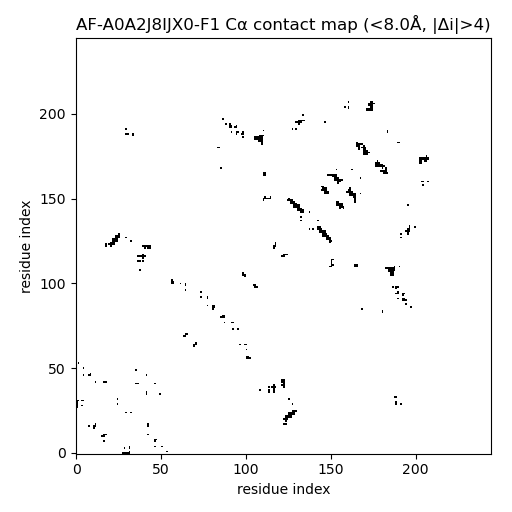6.523 -9.152 1.00 84.06 83 ARG A O 1
ATOM 639 N N . LEU A 1 84 ? 21.736 -5.801 -7.542 1.00 78.56 84 LEU A N 1
ATOM 640 C CA . LEU A 1 84 ? 20.635 -6.731 -7.823 1.00 78.56 84 LEU A CA 1
ATOM 641 C C . LEU A 1 84 ? 19.841 -6.374 -9.095 1.00 78.56 84 LEU A C 1
ATOM 643 O O . LEU A 1 84 ? 19.037 -7.182 -9.557 1.00 78.56 84 LEU A O 1
ATOM 647 N N . GLY A 1 85 ? 20.090 -5.206 -9.695 1.00 76.06 85 GLY A N 1
ATOM 648 C CA . GLY A 1 85 ? 19.453 -4.761 -10.937 1.00 76.06 85 GLY A CA 1
ATOM 649 C C . GLY A 1 85 ? 18.262 -3.823 -10.745 1.00 76.06 85 GLY A C 1
ATOM 650 O O . GLY A 1 8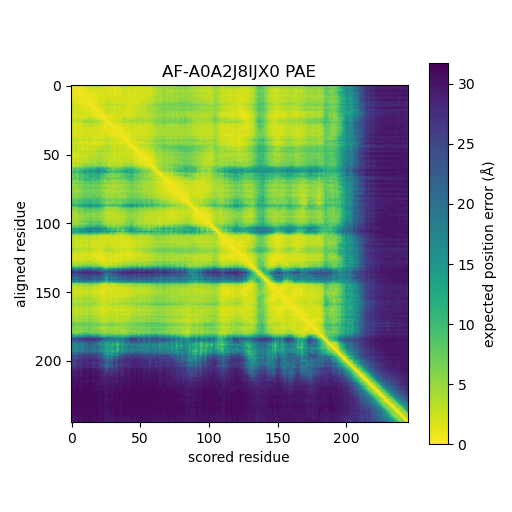5 ? 17.562 -3.539 -11.713 1.00 76.06 85 GLY A O 1
ATOM 651 N N . TYR A 1 86 ? 18.032 -3.316 -9.530 1.00 74.38 86 TYR A N 1
ATOM 652 C CA . TYR A 1 86 ? 17.006 -2.303 -9.289 1.00 74.38 86 TYR A CA 1
ATOM 653 C C . TYR A 1 86 ? 17.437 -0.924 -9.816 1.00 74.38 86 TYR A C 1
ATOM 655 O O . TYR A 1 86 ? 18.604 -0.542 -9.663 1.00 74.38 86 TYR A O 1
ATOM 663 N N . PRO A 1 87 ? 16.510 -0.126 -10.382 1.00 71.62 87 PRO A N 1
ATOM 664 C CA . PRO A 1 87 ? 16.819 1.219 -10.850 1.00 71.62 87 PRO A CA 1
ATOM 665 C C . PRO A 1 87 ? 17.232 2.117 -9.681 1.00 71.62 87 PRO A C 1
ATOM 667 O O . PRO A 1 87 ? 16.629 2.087 -8.611 1.00 71.62 87 PRO A O 1
ATOM 670 N N . SER A 1 88 ? 18.257 2.943 -9.885 1.00 71.38 88 SER A N 1
ATOM 671 C CA . SER A 1 88 ? 18.715 3.911 -8.883 1.00 71.38 88 SER A CA 1
ATOM 672 C C . SER A 1 88 ? 17.931 5.216 -9.010 1.00 71.38 88 SER A C 1
ATOM 674 O O . SER A 1 88 ? 18.175 6.013 -9.910 1.00 71.38 88 SER A O 1
ATOM 676 N N . CYS A 1 89 ? 16.981 5.438 -8.107 1.00 71.50 89 CYS A N 1
ATOM 677 C CA . CYS A 1 89 ? 16.088 6.596 -8.112 1.00 71.50 89 CYS A CA 1
ATOM 678 C C . CYS A 1 89 ? 15.898 7.165 -6.699 1.00 71.50 89 CYS A C 1
ATOM 680 O O . CYS A 1 89 ? 16.055 6.462 -5.699 1.00 71.50 89 CYS A O 1
ATOM 682 N N . PHE A 1 90 ? 15.541 8.453 -6.614 1.00 75.12 90 PHE A N 1
ATOM 683 C CA . PHE A 1 90 ? 15.337 9.149 -5.335 1.00 75.12 90 PHE A CA 1
ATOM 684 C C . PHE A 1 90 ? 14.295 8.463 -4.449 1.00 75.12 90 PHE A C 1
ATOM 686 O O . PHE A 1 90 ? 14.445 8.417 -3.233 1.00 75.12 90 PHE A O 1
ATOM 693 N N . THR A 1 91 ? 13.276 7.865 -5.056 1.00 72.19 91 THR A N 1
ATOM 694 C CA . THR A 1 91 ? 12.248 7.094 -4.359 1.00 72.19 91 THR A CA 1
ATOM 695 C C . THR A 1 91 ? 12.810 5.935 -3.537 1.00 72.19 91 THR A C 1
ATOM 697 O O . THR A 1 91 ? 12.292 5.656 -2.463 1.00 72.19 91 THR A O 1
ATOM 700 N N . ASN A 1 92 ? 13.903 5.293 -3.968 1.00 75.06 92 ASN A N 1
ATOM 701 C CA . ASN A 1 92 ? 14.527 4.234 -3.174 1.00 75.06 92 ASN A CA 1
ATOM 702 C C . ASN A 1 92 ? 15.163 4.797 -1.900 1.00 75.06 92 ASN A C 1
ATOM 704 O O . ASN A 1 92 ? 15.066 4.179 -0.846 1.00 75.06 92 ASN A O 1
ATOM 708 N N . LEU A 1 93 ? 15.790 5.975 -1.982 1.00 80.38 93 LEU A N 1
ATOM 709 C CA . LEU A 1 93 ? 16.302 6.673 -0.803 1.00 80.38 93 LEU A CA 1
ATOM 710 C C . LEU A 1 93 ? 15.147 7.141 0.091 1.00 80.38 93 LEU A C 1
ATOM 712 O O . LEU A 1 93 ? 15.198 6.973 1.306 1.00 80.38 93 LEU A O 1
ATOM 716 N N . TRP A 1 94 ? 14.093 7.694 -0.509 1.00 78.12 94 TRP A N 1
ATOM 717 C CA . TRP A 1 94 ? 12.902 8.144 0.205 1.00 78.12 94 TRP A CA 1
ATOM 718 C C . TRP A 1 94 ? 12.217 7.000 0.955 1.00 78.12 94 TRP A C 1
ATOM 720 O O . TRP A 1 94 ? 11.831 7.172 2.107 1.00 78.12 94 TRP A O 1
ATOM 730 N N . ALA A 1 95 ? 12.132 5.814 0.357 1.00 76.31 95 ALA A N 1
ATOM 731 C CA . ALA A 1 95 ? 11.600 4.620 0.997 1.00 76.31 95 ALA A CA 1
ATOM 732 C C . ALA A 1 95 ? 12.375 4.238 2.273 1.00 76.31 95 ALA A C 1
ATOM 734 O O . ALA A 1 95 ? 11.759 3.973 3.303 1.00 76.31 95 ALA A O 1
ATOM 735 N N . LEU A 1 96 ? 13.714 4.278 2.226 1.00 78.69 96 LEU A N 1
ATOM 736 C CA . LEU A 1 96 ? 14.579 4.013 3.385 1.00 78.69 96 LEU A CA 1
ATOM 737 C C . LEU A 1 96 ? 14.407 5.064 4.486 1.00 78.69 96 LEU A C 1
ATOM 739 O O . LEU A 1 96 ? 14.329 4.732 5.667 1.00 78.69 96 LEU A O 1
ATOM 743 N N . ILE A 1 97 ? 14.297 6.335 4.094 1.00 80.19 97 ILE A N 1
ATOM 744 C CA . ILE A 1 97 ? 14.037 7.431 5.030 1.00 80.19 97 ILE A CA 1
ATOM 745 C C . ILE A 1 97 ? 12.670 7.243 5.698 1.00 80.19 97 ILE A C 1
ATOM 747 O O . ILE A 1 97 ? 12.579 7.357 6.915 1.00 80.19 97 ILE A O 1
ATOM 751 N N . ASN A 1 98 ? 11.610 6.925 4.948 1.00 77.81 98 ASN A N 1
ATOM 752 C CA . ASN A 1 98 ? 10.275 6.712 5.521 1.00 77.81 98 ASN A CA 1
ATOM 753 C C . ASN A 1 98 ? 10.227 5.538 6.489 1.00 77.81 98 ASN A C 1
ATOM 755 O O . ASN A 1 98 ? 9.588 5.639 7.536 1.00 77.81 98 ASN A O 1
ATOM 759 N N . GLU A 1 99 ? 10.898 4.440 6.157 1.00 78.50 99 GLU A N 1
ATOM 760 C CA . GLU A 1 99 ? 11.014 3.307 7.066 1.00 78.50 99 GLU A CA 1
ATOM 761 C C . GLU A 1 99 ? 11.679 3.728 8.378 1.00 78.50 99 GLU A C 1
ATOM 763 O O . GLU A 1 99 ? 11.083 3.536 9.432 1.00 78.50 99 GLU A O 1
ATOM 768 N N . ALA A 1 100 ? 12.825 4.412 8.322 1.00 79.81 100 ALA A N 1
ATOM 769 C CA . ALA A 1 100 ? 13.520 4.908 9.512 1.00 79.81 100 ALA A CA 1
ATOM 770 C C . ALA A 1 100 ? 12.732 5.986 10.287 1.00 79.81 100 ALA A C 1
ATOM 772 O O . ALA A 1 100 ? 12.896 6.152 11.497 1.00 79.81 100 ALA A O 1
ATOM 773 N N . LEU A 1 101 ? 11.860 6.746 9.614 1.00 78.19 101 LEU A N 1
ATOM 774 C CA . LEU A 1 101 ? 10.978 7.708 10.276 1.00 78.19 101 LEU A CA 1
ATOM 775 C C . LEU A 1 101 ? 9.874 7.014 11.078 1.00 78.19 101 LEU A C 1
ATOM 777 O O . LEU A 1 101 ? 9.442 7.577 12.088 1.00 78.19 101 LEU A O 1
ATOM 781 N N . LEU A 1 102 ? 9.390 5.859 10.622 1.00 72.69 102 LEU A N 1
ATOM 782 C CA . LEU A 1 102 ? 8.182 5.209 11.138 1.00 72.69 102 LEU A CA 1
ATOM 783 C C . LEU A 1 102 ? 8.466 3.956 11.979 1.00 72.69 102 LEU A C 1
ATOM 785 O O . LEU A 1 102 ? 7.612 3.583 12.776 1.00 72.69 102 LEU A O 1
ATOM 789 N N . HIS A 1 103 ? 9.641 3.345 11.835 1.00 72.62 103 HIS A N 1
ATOM 790 C CA . HIS A 1 103 ? 10.083 2.166 12.579 1.00 72.62 103 HIS A CA 1
ATOM 791 C C . HIS A 1 103 ? 11.524 2.365 13.060 1.00 72.62 103 HIS A C 1
ATOM 793 O O . HIS A 1 103 ? 12.299 3.104 12.452 1.00 72.62 103 HIS A O 1
ATOM 799 N N . ASP A 1 104 ? 11.865 1.751 14.190 1.00 68.69 104 ASP A N 1
ATOM 800 C CA . ASP A 1 104 ? 13.210 1.835 14.773 1.00 68.69 104 ASP A CA 1
ATOM 801 C C . ASP A 1 104 ? 14.156 0.763 14.202 1.00 68.69 104 ASP A C 1
ATOM 803 O O . ASP A 1 104 ? 15.356 0.998 14.080 1.00 68.69 104 ASP A O 1
ATOM 807 N N . GLU A 1 105 ? 13.602 -0.365 13.750 1.00 65.25 105 GLU A N 1
ATOM 808 C CA . GLU A 1 105 ? 14.334 -1.487 13.157 1.00 65.25 105 GLU A CA 1
ATOM 809 C C . GLU A 1 105 ? 13.866 -1.757 11.716 1.00 65.25 105 GLU A C 1
ATOM 811 O O . GLU A 1 105 ? 12.705 -1.477 11.393 1.00 65.25 105 GLU A O 1
ATOM 816 N N . PRO A 1 106 ? 14.742 -2.290 10.837 1.00 64.69 106 PRO A N 1
ATOM 817 C CA . PRO A 1 106 ? 14.338 -2.734 9.506 1.00 64.69 106 PRO A CA 1
ATOM 818 C C . PRO A 1 106 ? 13.189 -3.739 9.586 1.00 64.69 106 PRO A C 1
ATOM 820 O O . PRO A 1 106 ? 13.228 -4.679 10.381 1.00 64.69 106 PRO A O 1
ATOM 823 N N . HIS A 1 107 ? 12.178 -3.533 8.749 1.00 66.06 107 HIS A N 1
ATOM 824 C CA . HIS A 1 107 ? 10.954 -4.323 8.761 1.00 66.06 107 HIS A CA 1
ATOM 825 C C . HIS A 1 107 ? 10.822 -5.104 7.449 1.00 66.06 107 HIS A C 1
ATOM 827 O O . HIS A 1 107 ? 10.610 -4.530 6.378 1.00 66.06 107 HIS A O 1
ATOM 833 N N . ASP A 1 108 ? 10.960 -6.428 7.524 1.00 70.50 108 ASP A N 1
ATOM 834 C CA . ASP A 1 108 ? 10.863 -7.336 6.373 1.00 70.50 108 ASP A CA 1
ATOM 835 C C . ASP A 1 108 ? 9.433 -7.872 6.210 1.00 70.50 108 ASP A C 1
ATOM 837 O O . ASP A 1 108 ? 9.184 -9.068 6.294 1.00 70.50 108 ASP A O 1
ATOM 841 N N . HIS A 1 109 ? 8.475 -6.958 6.033 1.00 76.62 109 HIS A N 1
ATOM 842 C CA . HIS A 1 109 ? 7.096 -7.306 5.684 1.00 76.62 109 HIS A CA 1
ATOM 843 C C . HIS A 1 109 ? 6.825 -6.978 4.221 1.00 76.62 109 HIS A C 1
ATOM 845 O O . HIS A 1 109 ? 6.991 -5.828 3.794 1.00 76.62 109 HIS A O 1
ATOM 851 N N . LYS A 1 110 ? 6.384 -7.975 3.455 1.00 83.94 110 LYS A N 1
ATOM 852 C CA . LYS A 1 110 ? 6.089 -7.861 2.022 1.00 83.94 110 LYS A CA 1
ATOM 853 C C . LYS A 1 110 ? 4.607 -7.625 1.781 1.00 83.94 110 LYS A C 1
ATOM 855 O O . LYS A 1 110 ? 3.757 -7.847 2.641 1.00 83.94 110 LYS A O 1
ATOM 860 N N . LEU A 1 111 ? 4.283 -7.197 0.562 1.00 86.25 111 LEU A N 1
ATOM 861 C CA . LEU A 1 111 ? 2.890 -7.081 0.126 1.00 86.25 111 LEU A CA 1
ATOM 862 C C . LEU A 1 111 ? 2.190 -8.447 0.107 1.00 86.25 111 LEU A C 1
ATOM 864 O O . LEU A 1 111 ? 1.033 -8.559 0.499 1.00 86.25 111 LEU A O 1
ATOM 868 N N . SER A 1 112 ? 2.905 -9.482 -0.328 1.00 89.50 112 SER A N 1
ATOM 869 C CA . SER A 1 112 ? 2.420 -10.860 -0.400 1.00 89.50 112 SER A CA 1
ATOM 870 C C . SER A 1 112 ? 2.114 -11.460 0.977 1.00 89.50 112 SER A C 1
ATOM 872 O O . SER A 1 112 ? 1.156 -12.223 1.097 1.00 89.50 112 SER A O 1
ATOM 874 N N . ASP A 1 113 ? 2.834 -11.054 2.027 1.00 90.81 113 ASP A N 1
ATOM 875 C CA . ASP A 1 113 ? 2.601 -11.524 3.401 1.00 90.81 113 ASP A CA 1
ATOM 876 C C . ASP A 1 113 ? 1.226 -11.085 3.938 1.00 90.81 113 ASP A C 1
ATOM 878 O O . ASP A 1 113 ? 0.588 -11.799 4.710 1.00 90.81 113 ASP A O 1
ATOM 882 N N . GLN A 1 114 ? 0.687 -9.960 3.450 1.00 92.44 114 GLN A N 1
ATOM 883 C CA . GLN A 1 114 ? -0.641 -9.470 3.847 1.00 92.44 114 GLN A CA 1
ATOM 884 C C . GLN A 1 114 ? -1.791 -10.404 3.450 1.00 92.44 114 GLN A C 1
ATOM 886 O O . GLN A 1 114 ? -2.915 -10.226 3.919 1.00 92.44 114 GLN A O 1
ATOM 891 N N . ARG A 1 115 ? -1.547 -11.415 2.607 1.00 95.00 115 ARG A N 1
ATOM 892 C CA . ARG A 1 115 ? -2.548 -12.445 2.291 1.00 95.00 115 ARG A CA 1
ATOM 893 C C . ARG A 1 115 ? -2.993 -13.209 3.532 1.00 95.00 115 ARG A C 1
ATOM 895 O O . ARG A 1 115 ? -4.149 -13.615 3.605 1.00 95.00 115 ARG A O 1
ATOM 902 N N . GLU A 1 116 ? -2.121 -13.374 4.525 1.00 94.81 116 GLU A N 1
ATOM 903 C CA . GLU A 1 116 ? -2.484 -14.042 5.778 1.00 94.81 116 GLU A CA 1
ATOM 904 C C . GLU A 1 116 ? -3.584 -13.269 6.522 1.00 94.81 116 GLU A C 1
ATOM 906 O O . GLU A 1 116 ? -4.552 -13.864 7.006 1.00 94.81 116 GLU A O 1
ATOM 911 N N . ALA A 1 117 ? -3.519 -11.934 6.486 1.00 95.56 117 ALA A N 1
ATOM 912 C CA . ALA A 1 117 ? -4.543 -11.039 7.021 1.00 95.56 117 ALA A CA 1
ATOM 913 C C . ALA A 1 117 ? -5.887 -11.110 6.266 1.00 95.56 117 ALA A C 1
ATOM 915 O O . ALA A 1 117 ? -6.854 -10.479 6.680 1.00 95.56 117 ALA A O 1
ATOM 916 N N . LEU A 1 118 ? -5.977 -11.866 5.172 1.00 96.62 118 LEU A N 1
ATOM 917 C CA . LEU A 1 118 ? -7.185 -12.011 4.355 1.00 96.62 118 LEU A CA 1
ATOM 918 C C . LEU A 1 118 ? -7.684 -13.457 4.277 1.00 96.62 118 LEU A C 1
ATOM 920 O O . LEU A 1 118 ? -8.748 -13.706 3.713 1.00 96.62 118 LEU A O 1
ATOM 924 N N . SER A 1 119 ? -6.922 -14.406 4.822 1.00 95.44 119 SER A N 1
ATOM 925 C CA . SER A 1 119 ? -7.129 -15.852 4.670 1.00 95.44 119 SER A CA 1
ATOM 926 C C . SER A 1 119 ? -8.509 -16.351 5.115 1.00 95.44 119 SER A C 1
ATOM 928 O O . SER A 1 119 ? -9.006 -17.343 4.584 1.00 95.44 119 SER A O 1
ATOM 930 N N . HIS A 1 120 ? -9.153 -15.647 6.044 1.00 95.44 120 HIS A N 1
ATOM 931 C CA . HIS A 1 120 ? -10.480 -15.961 6.568 1.00 95.44 120 HIS A CA 1
ATOM 932 C C . HIS A 1 120 ? -11.526 -14.890 6.230 1.00 95.44 120 HIS A C 1
ATOM 934 O O . HIS A 1 120 ? -12.627 -14.926 6.774 1.00 95.44 120 HIS A O 1
ATOM 940 N N . GLY A 1 121 ? -11.195 -13.921 5.368 1.00 94.31 121 GLY A N 1
ATOM 941 C CA . GLY A 1 121 ? -12.039 -12.745 5.136 1.00 94.31 121 GLY A CA 1
ATOM 942 C C . GLY A 1 121 ? -12.202 -11.877 6.387 1.00 94.31 121 GLY A C 1
ATOM 943 O O . GLY A 1 121 ? -13.197 -11.176 6.526 1.00 94.31 121 GLY A O 1
ATOM 944 N N . GLN A 1 122 ? -11.244 -11.951 7.315 1.00 94.62 122 GLN A N 1
ATOM 945 C CA . GLN A 1 122 ? -11.311 -11.299 8.621 1.00 94.62 122 GLN A CA 1
ATOM 946 C C . GLN A 1 122 ? -10.942 -9.812 8.589 1.00 94.62 122 GLN A C 1
ATOM 948 O O . GLN A 1 122 ? -11.115 -9.128 9.590 1.00 94.62 122 GLN A O 1
ATOM 953 N N . ASN A 1 123 ? -10.395 -9.325 7.473 1.00 97.69 123 ASN A N 1
ATOM 954 C CA . ASN A 1 123 ? -10.116 -7.916 7.225 1.00 97.69 123 ASN A CA 1
ATOM 955 C C . ASN A 1 123 ? -10.572 -7.552 5.797 1.00 97.69 123 ASN A C 1
ATOM 957 O O . ASN A 1 123 ? -10.603 -8.432 4.930 1.00 97.69 123 ASN A O 1
ATOM 961 N N . PRO A 1 124 ? -10.871 -6.268 5.521 1.00 97.62 124 PRO A N 1
ATOM 962 C CA . PRO A 1 124 ? -11.120 -5.791 4.160 1.00 97.62 124 PRO A CA 1
ATOM 963 C C . PRO A 1 124 ? -9.932 -6.075 3.227 1.00 97.62 124 PRO A C 1
ATOM 965 O O . PRO A 1 124 ? -8.801 -6.186 3.683 1.00 97.62 124 PRO A O 1
ATOM 968 N N . LEU A 1 125 ? -10.138 -6.142 1.911 1.00 97.62 125 LEU A N 1
ATOM 969 C CA . LEU A 1 125 ? -9.024 -6.245 0.959 1.00 97.62 125 LEU A CA 1
ATOM 970 C C . LEU A 1 125 ? -8.328 -4.876 0.800 1.00 97.62 125 LEU A C 1
ATOM 972 O O . LEU A 1 125 ? -8.994 -3.926 0.370 1.00 97.62 125 LEU A O 1
ATOM 976 N N . PRO A 1 126 ? -7.013 -4.741 1.079 1.00 95.62 126 PRO A N 1
ATOM 977 C CA . PRO A 1 126 ? -6.300 -3.497 0.847 1.00 95.62 126 PRO A CA 1
ATOM 978 C C . PRO A 1 126 ? -5.927 -3.357 -0.632 1.00 95.62 126 PRO A C 1
ATOM 980 O O . PRO A 1 126 ? -5.326 -4.254 -1.226 1.00 95.62 126 PRO A O 1
ATOM 983 N N . ILE A 1 127 ? -6.254 -2.201 -1.209 1.00 94.44 127 ILE A N 1
ATOM 984 C CA . ILE A 1 127 ? -5.873 -1.811 -2.569 1.00 94.44 127 ILE A CA 1
ATOM 985 C C . ILE A 1 127 ? -5.030 -0.542 -2.478 1.00 94.44 127 ILE A C 1
ATOM 987 O O . ILE A 1 127 ? -5.516 0.525 -2.101 1.00 94.44 127 ILE A O 1
ATOM 991 N N . TYR A 1 128 ? -3.758 -0.629 -2.834 1.00 89.56 128 TYR A N 1
ATOM 992 C CA . TYR A 1 128 ? -2.867 0.522 -2.885 1.00 89.56 128 TYR A CA 1
ATOM 993 C C . TYR A 1 128 ? -2.782 1.046 -4.317 1.00 89.56 128 TYR A C 1
ATOM 995 O O . TYR A 1 128 ? -2.678 0.271 -5.265 1.00 89.56 128 TYR A O 1
ATOM 1003 N N . CYS A 1 129 ? -2.835 2.364 -4.482 1.00 86.50 129 CYS A N 1
ATOM 1004 C CA . CYS A 1 129 ? -2.854 3.001 -5.796 1.00 86.50 129 CYS A CA 1
ATOM 1005 C C . CYS A 1 129 ? -1.592 3.831 -6.026 1.00 86.50 129 CYS A C 1
ATOM 1007 O O . CYS A 1 129 ? -1.225 4.663 -5.190 1.00 86.50 129 CYS A O 1
ATOM 1009 N N . ALA A 1 130 ? -0.986 3.664 -7.200 1.00 83.44 130 ALA A N 1
ATOM 1010 C CA . ALA A 1 130 ? 0.084 4.517 -7.702 1.00 83.44 130 ALA A CA 1
ATOM 1011 C C . ALA A 1 130 ? -0.218 4.977 -9.134 1.00 83.44 130 ALA A C 1
ATOM 1013 O O . ALA A 1 130 ? -1.012 4.367 -9.848 1.00 83.44 130 ALA A O 1
ATOM 1014 N N . LEU A 1 131 ? 0.432 6.060 -9.561 1.00 79.94 131 LEU A N 1
ATOM 1015 C CA . LEU A 1 131 ? 0.342 6.553 -10.932 1.00 79.94 131 LEU A CA 1
ATOM 1016 C C . LEU A 1 131 ? 1.611 6.202 -11.700 1.00 79.94 131 LEU A C 1
ATOM 1018 O O . LEU A 1 131 ? 2.721 6.542 -11.290 1.00 79.94 131 LEU A O 1
ATOM 1022 N N . ASN A 1 132 ? 1.430 5.569 -12.851 1.00 77.75 132 ASN A N 1
ATOM 1023 C CA . ASN A 1 132 ? 2.455 5.458 -13.868 1.00 77.75 132 ASN A CA 1
ATOM 1024 C C . ASN A 1 132 ? 2.430 6.689 -14.770 1.00 77.75 132 ASN A C 1
ATOM 1026 O O . ASN A 1 132 ? 1.381 7.062 -15.303 1.00 77.75 132 ASN A O 1
ATOM 1030 N N . THR A 1 133 ? 3.596 7.287 -14.976 1.00 67.69 133 THR A N 1
ATOM 1031 C CA . THR A 1 133 ? 3.791 8.420 -15.880 1.00 67.69 133 THR A CA 1
ATOM 1032 C C . THR A 1 133 ? 4.763 8.018 -16.979 1.00 67.69 133 THR A C 1
ATOM 1034 O O . THR A 1 133 ? 5.714 7.268 -16.751 1.00 67.69 133 THR A O 1
ATOM 1037 N N . LYS A 1 134 ? 4.538 8.506 -18.201 1.00 66.31 134 LYS A N 1
ATOM 1038 C CA . LYS A 1 134 ? 5.499 8.311 -19.291 1.00 66.31 134 LYS A CA 1
ATOM 1039 C C . LYS A 1 134 ? 6.640 9.314 -19.144 1.00 66.31 134 LYS A C 1
ATOM 1041 O O . LYS A 1 134 ? 6.400 10.491 -18.899 1.00 66.31 134 LYS A O 1
ATOM 1046 N N . GLY A 1 135 ? 7.875 8.855 -19.352 1.00 56.47 135 GLY A N 1
ATOM 1047 C CA . GLY A 1 135 ? 9.109 9.635 -19.182 1.00 56.47 135 GLY A CA 1
ATOM 1048 C C . GLY A 1 135 ? 9.342 10.789 -20.172 1.00 56.47 135 GLY A C 1
ATOM 1049 O O . GLY A 1 135 ? 10.476 11.231 -20.317 1.00 56.47 135 GLY A O 1
ATOM 1050 N N . GLN A 1 136 ? 8.316 11.278 -20.871 1.00 51.91 136 GLN A N 1
ATOM 1051 C CA . GLN A 1 136 ? 8.416 12.410 -21.794 1.00 51.91 136 GLN A CA 1
ATOM 1052 C C . GLN A 1 136 ? 7.351 13.450 -21.450 1.00 51.91 136 GLN A C 1
ATOM 1054 O O . GLN A 1 136 ? 6.176 13.206 -21.687 1.00 51.91 136 GLN A O 1
ATOM 1059 N N . SER A 1 137 ? 7.799 14.568 -20.865 1.00 48.31 137 SER A N 1
ATOM 1060 C CA . SER A 1 137 ? 7.193 15.916 -20.852 1.00 48.31 137 SER A CA 1
ATOM 1061 C C . SER A 1 137 ? 5.670 16.069 -20.710 1.00 48.31 137 SER A C 1
ATOM 1063 O O . SER A 1 137 ? 5.139 17.087 -21.141 1.00 48.31 137 SER A O 1
ATOM 1065 N N . LEU A 1 138 ? 4.966 15.103 -20.130 1.00 52.75 138 LEU A N 1
ATOM 1066 C CA . LEU A 1 138 ? 3.546 15.207 -19.821 1.00 52.75 138 LEU A CA 1
ATOM 1067 C C . LEU A 1 138 ? 3.418 15.366 -18.313 1.00 52.75 138 LEU A C 1
ATOM 1069 O O . LEU A 1 138 ? 3.962 14.579 -17.535 1.00 52.75 138 LEU A O 1
ATOM 1073 N N . THR A 1 139 ? 2.730 16.418 -17.894 1.00 53.91 139 THR A N 1
ATOM 1074 C CA . THR A 1 139 ? 2.342 16.597 -16.498 1.00 53.91 139 THR A CA 1
ATOM 1075 C C . THR A 1 139 ? 1.448 15.430 -16.069 1.00 53.91 139 THR A C 1
ATOM 1077 O O . THR A 1 139 ? 0.761 14.816 -16.887 1.00 53.91 139 THR A O 1
ATOM 1080 N N . THR A 1 140 ? 1.407 15.116 -14.772 1.00 55.94 140 THR A N 1
ATOM 1081 C CA . THR A 1 140 ? 0.540 14.053 -14.223 1.00 55.94 140 THR A CA 1
ATOM 1082 C C . THR A 1 140 ? -0.940 14.244 -14.590 1.00 55.94 140 THR A C 1
ATOM 1084 O O . THR A 1 140 ? -1.703 13.283 -14.611 1.00 55.94 140 THR A O 1
ATOM 1087 N N . PHE A 1 141 ? -1.341 15.481 -14.903 1.00 56.19 141 PHE A N 1
ATOM 1088 C CA . PHE A 1 141 ? -2.682 15.832 -15.367 1.00 56.19 141 PHE A CA 1
ATOM 1089 C C . PHE A 1 141 ? -2.938 15.485 -16.842 1.00 56.19 141 PHE A C 1
ATOM 1091 O O . PHE A 1 141 ? -4.088 15.298 -17.224 1.00 56.19 141 PHE A O 1
ATOM 1098 N N . GLU A 1 142 ? -1.894 15.381 -17.666 1.00 56.44 142 GLU A N 1
ATOM 1099 C CA . GLU A 1 142 ? -1.997 15.101 -19.104 1.00 56.44 142 GLU A CA 1
ATOM 1100 C C . GLU A 1 142 ? -1.923 13.601 -19.414 1.00 56.44 142 GLU A C 1
ATOM 1102 O O . GLU A 1 142 ? -2.556 13.134 -20.362 1.00 56.44 142 GLU A O 1
ATOM 1107 N N . PHE A 1 143 ? -1.179 12.826 -18.618 1.00 61.94 143 PHE A N 1
ATOM 1108 C CA . PHE A 1 143 ? -1.137 11.370 -18.748 1.00 61.94 143 PHE A CA 1
ATOM 1109 C C . PHE A 1 143 ? -0.722 10.689 -17.437 1.00 61.94 143 PHE A C 1
ATOM 1111 O O . PHE A 1 143 ? 0.437 10.749 -17.026 1.00 61.94 143 PHE A O 1
ATOM 1118 N N . GLY A 1 144 ? -1.667 9.980 -16.822 1.00 70.25 144 GLY A N 1
ATOM 1119 C CA . GLY A 1 144 ? -1.432 9.120 -15.667 1.00 70.25 144 GLY A CA 1
ATOM 1120 C C . GLY A 1 144 ? -2.208 7.820 -15.818 1.00 70.25 144 GLY A C 1
ATOM 1121 O O . GLY A 1 144 ? -3.404 7.833 -16.107 1.00 70.25 144 GLY A O 1
ATOM 1122 N N . GLU A 1 145 ? -1.531 6.689 -15.653 1.00 83.25 145 GLU A N 1
ATOM 1123 C CA . GLU A 1 145 ? -2.174 5.375 -15.663 1.00 83.25 145 GLU A CA 1
ATOM 1124 C C . GLU A 1 145 ? -2.167 4.816 -14.255 1.00 83.25 145 GLU A C 1
ATOM 1126 O O . GLU A 1 145 ? -1.108 4.676 -13.645 1.00 83.25 145 GLU A O 1
ATOM 1131 N N . TRP A 1 146 ? -3.352 4.510 -13.736 1.00 85.75 146 TRP A N 1
ATOM 1132 C CA . TRP A 1 146 ? -3.476 3.896 -12.426 1.00 85.75 146 TRP A CA 1
ATOM 1133 C C . TRP A 1 146 ? -2.870 2.497 -12.445 1.00 85.75 146 TRP A C 1
ATOM 1135 O O . TRP A 1 146 ? -3.214 1.667 -13.290 1.00 85.75 146 TRP A O 1
ATOM 1145 N N . CYS A 1 147 ? -1.955 2.278 -11.511 1.00 87.88 147 CYS A N 1
ATOM 1146 C CA . CYS A 1 147 ? -1.419 0.983 -11.152 1.00 87.88 147 CYS A CA 1
ATOM 1147 C C . CYS A 1 147 ? -1.996 0.615 -9.786 1.00 87.88 147 CYS A C 1
ATOM 1149 O O . CYS A 1 147 ? -1.866 1.380 -8.824 1.00 87.88 147 CYS A O 1
ATOM 1151 N N . GLU A 1 148 ? -2.636 -0.542 -9.717 1.00 91.06 148 GLU A N 1
ATOM 1152 C CA . GLU A 1 148 ? -3.219 -1.082 -8.495 1.00 91.06 148 GLU A CA 1
ATOM 1153 C C . GLU A 1 148 ? -2.295 -2.141 -7.913 1.00 91.06 148 GLU A C 1
ATOM 1155 O O . GLU A 1 148 ? -1.668 -2.906 -8.645 1.00 91.06 148 GLU A O 1
ATOM 1160 N N . PHE A 1 149 ? -2.218 -2.170 -6.590 1.00 91.81 149 PHE A N 1
ATOM 1161 C CA . PHE A 1 149 ? -1.443 -3.130 -5.827 1.00 91.81 149 PHE A CA 1
ATOM 1162 C C . PHE A 1 149 ? -2.363 -3.746 -4.785 1.00 91.81 149 PHE A C 1
ATOM 1164 O O . PHE A 1 149 ? -2.958 -3.041 -3.973 1.00 91.81 149 PHE A O 1
ATOM 1171 N N . SER A 1 150 ? -2.441 -5.064 -4.773 1.00 93.88 150 SER A N 1
ATOM 1172 C CA . SER A 1 150 ? -3.089 -5.838 -3.723 1.00 93.88 150 SER A CA 1
ATOM 1173 C C . SER A 1 150 ? -2.123 -6.915 -3.231 1.00 93.88 150 SER A C 1
ATOM 1175 O O . SER A 1 150 ? -1.122 -7.203 -3.897 1.00 93.88 150 SER A O 1
ATOM 1177 N N . PRO A 1 151 ? -2.410 -7.564 -2.094 1.00 93.69 151 PRO A N 1
ATOM 1178 C CA . PRO A 1 151 ? -1.604 -8.689 -1.639 1.00 93.69 151 PRO A CA 1
ATOM 1179 C C . PRO A 1 151 ? -1.502 -9.803 -2.684 1.00 93.69 151 PRO A C 1
ATOM 1181 O O . PRO A 1 151 ? -0.503 -10.516 -2.722 1.00 93.69 151 PRO A O 1
ATOM 1184 N N . TYR A 1 152 ? -2.492 -9.942 -3.568 1.00 94.88 152 TYR A N 1
ATOM 1185 C CA . TYR A 1 152 ? -2.542 -10.983 -4.593 1.00 94.88 152 TYR A CA 1
ATOM 1186 C C . TYR A 1 152 ? -1.827 -10.582 -5.880 1.00 94.88 152 TYR A C 1
ATOM 1188 O O . TYR A 1 152 ? -0.971 -11.323 -6.361 1.00 94.88 152 TYR A O 1
ATOM 1196 N N . GLU A 1 153 ? -2.131 -9.402 -6.404 1.00 93.50 153 GLU A N 1
ATOM 1197 C CA . GLU A 1 153 ? -1.688 -8.982 -7.728 1.00 93.50 153 GLU A CA 1
ATOM 1198 C C . GLU A 1 153 ? -1.408 -7.483 -7.818 1.00 93.50 153 GLU A C 1
ATOM 1200 O O . GLU A 1 153 ? -1.944 -6.672 -7.059 1.00 93.50 153 GLU A O 1
ATOM 1205 N N . VAL A 1 154 ? -0.552 -7.133 -8.773 1.00 90.50 154 VAL A N 1
ATOM 1206 C CA . VAL A 1 154 ? -0.184 -5.766 -9.131 1.00 90.50 154 VAL A CA 1
ATOM 1207 C C . VAL A 1 154 ? -0.374 -5.599 -10.629 1.00 90.50 154 VAL A C 1
ATOM 1209 O O . VAL A 1 154 ? 0.039 -6.463 -11.406 1.00 90.50 154 VAL A O 1
ATOM 1212 N N . GLY A 1 155 ? -0.972 -4.497 -11.066 1.00 90.44 155 GLY A N 1
ATOM 1213 C CA . GLY A 1 155 ? -1.205 -4.314 -12.491 1.00 90.44 155 GLY A CA 1
ATOM 1214 C C . GLY A 1 155 ? -1.915 -3.037 -12.882 1.00 90.44 155 GLY A C 1
ATOM 1215 O O . GLY A 1 155 ? -2.118 -2.124 -12.084 1.00 90.44 155 GLY A O 1
ATOM 1216 N N . PHE A 1 156 ? -2.278 -2.991 -14.159 1.00 90.38 156 PHE A N 1
ATOM 1217 C CA . PHE A 1 156 ? -2.929 -1.857 -14.796 1.00 90.38 156 PHE A CA 1
ATOM 1218 C C . PHE A 1 156 ? -4.353 -2.240 -15.204 1.00 90.38 156 PHE A C 1
ATOM 1220 O O . PHE A 1 156 ? -4.529 -2.892 -16.242 1.00 90.38 156 PHE A O 1
ATOM 1227 N N . PRO A 1 157 ? -5.380 -1.772 -14.473 1.00 90.06 157 PRO A N 1
ATOM 1228 C CA . PRO A 1 157 ? -6.778 -2.055 -14.799 1.00 90.06 157 PRO A CA 1
ATOM 1229 C C . PRO A 1 157 ? -7.144 -1.633 -16.221 1.00 90.06 157 PRO A C 1
ATOM 1231 O O . PRO A 1 157 ? -7.836 -2.355 -16.932 1.00 90.06 157 PRO A O 1
ATOM 1234 N N . LYS A 1 158 ? -6.591 -0.503 -16.684 1.00 89.19 158 LYS A N 1
ATOM 1235 C CA . LYS A 1 158 ? -6.770 0.019 -18.049 1.00 89.19 158 LYS A CA 1
ATOM 1236 C C . LYS A 1 158 ? -6.449 -1.009 -19.142 1.00 89.19 158 LYS A C 1
ATOM 1238 O O . LYS A 1 158 ? -7.025 -0.943 -20.224 1.00 89.19 158 LYS A O 1
ATOM 1243 N N . TYR A 1 159 ? -5.523 -1.925 -18.871 1.00 89.44 159 TYR A N 1
ATOM 1244 C CA . TYR A 1 159 ? -5.068 -2.943 -19.814 1.00 89.44 159 TYR A CA 1
ATOM 1245 C C . TYR A 1 159 ? -5.532 -4.355 -19.447 1.00 89.44 159 TYR A C 1
ATOM 1247 O O . TYR A 1 159 ? -5.233 -5.286 -20.190 1.00 89.44 159 TYR A O 1
ATOM 1255 N N . GLY A 1 160 ? -6.224 -4.528 -18.315 1.00 92.81 160 GLY A N 1
ATOM 1256 C CA . GLY A 1 160 ? -6.566 -5.848 -17.780 1.00 92.81 160 GLY A CA 1
ATOM 1257 C C . GLY A 1 160 ? -5.337 -6.731 -17.547 1.00 92.81 160 GLY A C 1
ATOM 1258 O O . GLY A 1 160 ? -5.425 -7.947 -17.680 1.00 92.81 160 GLY A O 1
ATOM 1259 N N . ALA A 1 161 ? -4.178 -6.121 -17.280 1.00 92.19 161 ALA A N 1
ATOM 1260 C CA . ALA A 1 161 ? -2.898 -6.812 -17.220 1.00 92.19 161 ALA A CA 1
ATOM 1261 C C . ALA A 1 161 ? -2.337 -6.749 -15.799 1.00 92.19 161 ALA A C 1
ATOM 1263 O O . ALA A 1 161 ? -2.010 -5.666 -15.307 1.00 92.19 161 ALA A O 1
ATOM 1264 N N . PHE A 1 162 ? -2.223 -7.919 -15.174 1.00 92.94 162 PHE A N 1
ATOM 1265 C CA . PHE A 1 162 ? -1.820 -8.091 -13.783 1.00 92.94 162 PHE A CA 1
ATOM 1266 C C . PHE A 1 162 ? -0.775 -9.197 -13.655 1.00 92.94 162 PHE A C 1
ATOM 1268 O O . PHE A 1 162 ? -0.732 -10.137 -14.451 1.00 92.94 162 PHE A O 1
ATOM 1275 N N . ILE A 1 163 ? 0.076 -9.063 -12.645 1.00 93.00 163 ILE A N 1
ATOM 1276 C CA . ILE A 1 163 ? 1.073 -10.053 -12.243 1.00 93.00 163 ILE A CA 1
ATOM 1277 C C . ILE A 1 163 ? 0.929 -10.337 -10.744 1.00 93.00 163 ILE A C 1
ATOM 1279 O O . ILE A 1 163 ? 0.508 -9.446 -10.005 1.00 93.00 163 ILE A O 1
ATOM 1283 N N . PRO A 1 164 ? 1.320 -11.529 -10.261 1.00 93.56 164 PRO A N 1
ATOM 1284 C CA . PRO A 1 164 ? 1.462 -11.776 -8.830 1.00 93.56 164 PRO A CA 1
ATOM 1285 C C . PRO A 1 164 ? 2.340 -10.715 -8.156 1.00 93.56 164 PRO A C 1
ATOM 1287 O O . PRO A 1 164 ? 3.358 -10.292 -8.717 1.00 93.56 164 PRO A O 1
ATOM 1290 N N . SER A 1 165 ? 1.955 -10.290 -6.954 1.00 89.75 165 SER A N 1
ATOM 1291 C CA . SER A 1 165 ? 2.621 -9.200 -6.225 1.00 89.75 165 SER A CA 1
ATOM 1292 C C . SER A 1 165 ? 4.113 -9.453 -5.952 1.00 89.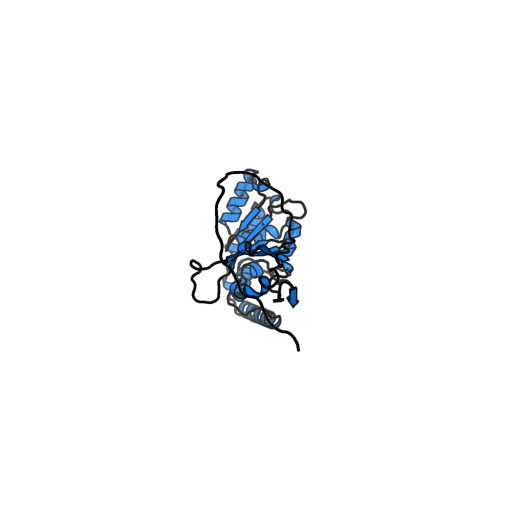75 165 SER A C 1
ATOM 1294 O O . SER A 1 165 ? 4.909 -8.510 -5.961 1.00 89.75 165 SER A O 1
ATOM 1296 N N . GLU A 1 166 ? 4.530 -10.714 -5.815 1.00 87.69 166 GLU A N 1
ATOM 1297 C CA . GLU A 1 166 ? 5.933 -11.110 -5.605 1.00 87.69 166 GLU A CA 1
ATOM 1298 C C . GLU A 1 166 ? 6.806 -10.931 -6.848 1.00 87.69 166 GLU A C 1
ATOM 1300 O O . GLU A 1 166 ? 8.033 -10.979 -6.761 1.00 87.69 166 GLU A O 1
ATOM 1305 N N . LEU A 1 167 ? 6.190 -10.810 -8.026 1.00 89.00 167 LEU A N 1
ATOM 1306 C CA . LEU A 1 167 ? 6.907 -10.659 -9.290 1.00 89.00 167 LEU A CA 1
ATOM 1307 C C . LEU A 1 167 ? 7.075 -9.197 -9.698 1.00 89.00 167 LEU A C 1
ATOM 1309 O O . LEU A 1 167 ? 7.786 -8.916 -10.664 1.00 89.00 167 LEU A O 1
ATOM 1313 N N . PHE A 1 168 ? 6.457 -8.259 -8.985 1.00 86.38 168 PHE A N 1
ATOM 1314 C CA . PHE A 1 168 ? 6.632 -6.841 -9.266 1.00 86.38 168 PHE A CA 1
ATOM 1315 C C . PHE A 1 168 ? 8.108 -6.428 -9.137 1.00 86.38 168 PHE A C 1
ATOM 1317 O O . PHE A 1 168 ? 8.800 -6.790 -8.188 1.00 86.38 168 PHE A O 1
ATOM 1324 N N . GLY A 1 169 ? 8.596 -5.691 -10.137 1.00 81.56 169 GLY A N 1
ATOM 1325 C CA . GLY A 1 169 ? 10.008 -5.334 -10.293 1.00 81.56 169 GLY A CA 1
ATOM 1326 C C . GLY A 1 169 ? 10.826 -6.326 -11.128 1.00 81.56 169 GLY A C 1
ATOM 1327 O O . GLY A 1 169 ? 11.890 -5.953 -11.614 1.00 81.56 169 GLY A O 1
ATOM 1328 N N . SER A 1 170 ? 10.337 -7.550 -11.355 1.00 86.50 170 SER A N 1
ATOM 1329 C CA . SER A 1 170 ? 10.981 -8.516 -12.258 1.00 86.50 170 SER A CA 1
ATOM 1330 C C . SER A 1 170 ? 10.911 -8.081 -13.727 1.00 86.50 170 SER A C 1
ATOM 1332 O O . SER A 1 170 ? 10.074 -7.266 -14.109 1.00 86.50 170 SER A O 1
ATOM 1334 N N . GLU A 1 171 ? 11.778 -8.645 -14.569 1.00 86.19 171 GLU A N 1
ATOM 1335 C CA . GLU A 1 171 ? 11.820 -8.333 -16.002 1.00 86.19 171 GLU A CA 1
ATOM 1336 C C . GLU A 1 171 ? 10.905 -9.283 -16.786 1.00 86.19 171 GLU A C 1
ATOM 1338 O O . GLU A 1 171 ? 10.989 -10.510 -16.643 1.00 86.19 171 GLU A O 1
ATOM 1343 N N . PHE A 1 172 ? 10.063 -8.715 -17.650 1.00 88.00 172 PHE A N 1
ATOM 1344 C CA . PHE A 1 172 ? 9.111 -9.449 -18.481 1.00 88.00 172 PHE A CA 1
ATOM 1345 C C . PHE A 1 172 ? 9.309 -9.139 -19.964 1.00 88.00 172 PHE A C 1
ATOM 1347 O O . PHE A 1 172 ? 9.642 -8.019 -20.352 1.00 88.00 172 PHE A O 1
ATOM 1354 N N . PHE A 1 173 ? 9.048 -10.130 -20.810 1.00 90.38 173 PHE A N 1
ATOM 1355 C CA . PHE A 1 173 ? 9.009 -9.965 -22.257 1.00 90.38 173 PHE A CA 1
ATOM 1356 C C . PHE A 1 173 ? 7.834 -10.752 -22.824 1.00 90.38 173 PHE A C 1
ATOM 1358 O O . PHE A 1 173 ? 7.697 -11.945 -22.569 1.00 90.38 173 PHE A O 1
ATOM 1365 N N . MET A 1 174 ? 6.959 -10.073 -23.569 1.00 89.75 174 MET A N 1
ATOM 1366 C CA . MET A 1 174 ? 5.749 -10.670 -24.151 1.00 89.75 174 MET A CA 1
ATOM 1367 C C . MET A 1 174 ? 4.897 -11.453 -23.133 1.00 89.75 174 MET A C 1
ATOM 1369 O O . MET A 1 174 ? 4.384 -12.529 -23.428 1.00 89.75 174 MET A O 1
ATOM 1373 N N . GLY A 1 175 ? 4.745 -10.918 -21.917 1.00 87.75 175 GLY A N 1
ATOM 1374 C CA . GLY A 1 175 ? 3.975 -11.561 -20.845 1.00 87.75 175 GLY A CA 1
ATOM 1375 C C . GLY A 1 175 ? 4.671 -12.751 -20.171 1.00 87.75 175 GLY A C 1
ATOM 1376 O O . GLY A 1 175 ? 4.092 -13.360 -19.277 1.00 87.75 175 GLY A O 1
ATOM 1377 N N . GLN A 1 176 ? 5.907 -13.077 -20.556 1.00 90.12 176 GLN A N 1
ATOM 1378 C CA . GLN A 1 176 ? 6.707 -14.129 -19.932 1.00 90.12 176 GLN A CA 1
ATOM 1379 C C . GLN A 1 176 ? 7.758 -13.535 -18.995 1.00 90.12 176 GLN A C 1
ATOM 1381 O O . GLN A 1 176 ? 8.381 -12.517 -19.301 1.00 90.12 176 GLN A O 1
ATOM 1386 N N . LEU A 1 177 ? 7.949 -14.180 -17.843 1.00 90.88 177 LEU A N 1
ATOM 1387 C CA . LEU A 1 177 ? 8.974 -13.816 -16.870 1.00 90.88 177 LEU A CA 1
ATOM 1388 C C . LEU A 1 177 ? 10.356 -14.177 -17.426 1.00 90.88 177 LEU A C 1
ATOM 1390 O O . LEU A 1 177 ? 10.667 -15.354 -17.592 1.00 90.88 177 LEU A O 1
ATOM 1394 N N . MET A 1 178 ? 11.187 -13.169 -17.679 1.00 90.81 178 MET A N 1
ATOM 1395 C CA . MET A 1 178 ? 12.535 -13.358 -18.226 1.00 90.81 178 MET A CA 1
ATOM 1396 C C . MET A 1 178 ? 13.577 -13.475 -17.126 1.00 90.81 178 MET A C 1
ATOM 1398 O O . MET A 1 178 ? 14.465 -14.325 -17.176 1.00 90.81 178 MET A O 1
ATOM 1402 N N . LYS A 1 179 ? 13.460 -12.618 -16.114 1.00 86.69 179 LYS A N 1
ATOM 1403 C CA . LYS A 1 179 ? 14.365 -12.599 -14.974 1.00 86.69 179 LYS A CA 1
ATOM 1404 C C . LYS A 1 179 ? 13.587 -12.222 -13.734 1.00 86.69 179 LYS A C 1
ATOM 1406 O O . LYS A 1 179 ? 13.074 -11.111 -13.614 1.00 86.69 179 LYS A O 1
ATOM 1411 N N . ARG A 1 180 ? 13.538 -13.165 -12.800 1.00 86.56 180 ARG A N 1
ATOM 1412 C CA . ARG A 1 180 ? 12.965 -12.942 -11.481 1.00 86.56 180 ARG A CA 1
ATOM 1413 C C . ARG A 1 180 ? 13.927 -12.098 -10.658 1.00 86.56 180 ARG A C 1
ATOM 1415 O O . ARG A 1 180 ? 15.043 -12.538 -10.384 1.00 86.56 180 ARG A O 1
ATOM 1422 N N . LEU A 1 181 ? 13.488 -10.913 -10.253 1.00 81.31 181 LEU A N 1
ATOM 1423 C CA . LEU A 1 181 ? 14.127 -10.221 -9.143 1.00 81.31 181 LEU A CA 1
ATOM 1424 C C . LEU A 1 181 ? 13.573 -10.794 -7.833 1.00 81.31 181 LEU A C 1
ATOM 1426 O O . LEU A 1 181 ? 12.419 -11.234 -7.804 1.00 81.31 181 LEU A O 1
ATOM 1430 N N . PRO A 1 182 ? 14.381 -10.860 -6.760 1.00 74.38 182 PRO A N 1
ATOM 1431 C CA . PRO A 1 182 ? 13.856 -11.211 -5.447 1.00 74.38 182 PRO A CA 1
ATOM 1432 C C . PRO A 1 182 ? 12.717 -10.254 -5.126 1.00 74.38 182 PRO A C 1
ATOM 1434 O O . PRO A 1 182 ? 12.925 -9.060 -5.305 1.00 74.38 182 PRO A O 1
ATOM 1437 N N . ASP A 1 183 ? 11.571 -10.756 -4.659 1.00 66.56 183 ASP A N 1
ATOM 1438 C CA . ASP A 1 183 ? 10.525 -9.923 -4.045 1.00 66.56 183 ASP A CA 1
ATOM 1439 C C . ASP A 1 183 ? 11.237 -8.903 -3.139 1.00 66.56 183 ASP A C 1
ATOM 1441 O O . ASP A 1 183 ? 12.083 -9.359 -2.356 1.00 66.56 183 ASP A O 1
ATOM 1445 N N . PRO A 1 184 ? 11.063 -7.574 -3.323 1.00 60.12 184 PRO A N 1
ATOM 1446 C CA . PRO A 1 184 ? 11.702 -6.571 -2.486 1.00 60.12 184 PRO A CA 1
ATOM 1447 C C . PRO A 1 184 ? 11.437 -6.835 -0.996 1.00 60.12 184 PRO A C 1
ATOM 1449 O O . PRO A 1 184 ? 10.525 -6.284 -0.390 1.00 60.12 184 PRO A O 1
ATOM 1452 N N . ALA A 1 185 ? 12.298 -7.664 -0.404 1.00 43.88 185 ALA A N 1
ATOM 1453 C CA . ALA A 1 185 ? 12.239 -8.221 0.943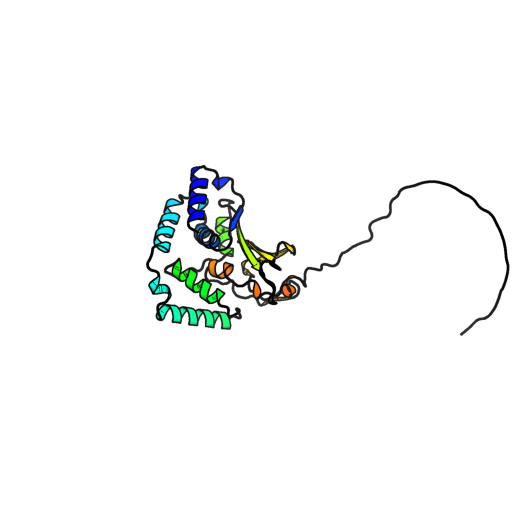 1.00 43.88 185 ALA A CA 1
ATOM 1454 C C . ALA A 1 185 ? 12.658 -7.177 1.972 1.00 43.88 185 ALA A C 1
ATOM 1456 O O . ALA A 1 185 ? 13.601 -7.330 2.736 1.00 43.88 185 ALA A O 1
ATOM 1457 N N . SER A 1 186 ? 12.073 -5.998 1.859 1.00 47.38 186 SER A N 1
ATOM 1458 C CA . SER A 1 186 ? 12.295 -4.923 2.793 1.00 47.38 186 SER A CA 1
ATOM 1459 C C . SER A 1 186 ? 11.183 -3.911 2.588 1.00 47.38 186 SER A C 1
ATOM 1461 O O . SER A 1 186 ? 11.158 -3.202 1.586 1.00 47.38 186 SER A O 1
ATOM 1463 N N . ALA A 1 187 ? 10.245 -3.936 3.528 1.00 51.06 187 ALA A N 1
ATOM 1464 C CA . ALA A 1 187 ? 9.042 -3.135 3.662 1.00 51.06 187 ALA A CA 1
ATOM 1465 C C . ALA A 1 187 ? 8.189 -2.943 2.390 1.00 51.06 187 ALA A C 1
ATOM 1467 O O . ALA A 1 187 ? 8.552 -2.255 1.440 1.00 51.06 187 ALA A O 1
ATOM 1468 N N . LEU A 1 188 ? 6.938 -3.391 2.461 1.00 52.50 188 LEU A N 1
ATOM 1469 C CA . LEU A 1 188 ? 5.810 -3.001 1.610 1.00 52.50 188 LEU A CA 1
ATOM 1470 C C . LEU A 1 188 ? 5.792 -1.497 1.270 1.00 52.50 188 LEU A C 1
ATOM 1472 O O . LEU A 1 188 ? 5.436 -1.087 0.170 1.00 52.50 188 LEU A O 1
ATOM 1476 N N . ARG A 1 189 ? 6.226 -0.638 2.191 1.00 53.84 189 ARG A N 1
ATOM 1477 C CA . ARG A 1 189 ? 6.348 0.805 1.935 1.00 53.84 189 ARG A CA 1
ATOM 1478 C C . ARG A 1 189 ? 7.411 1.134 0.892 1.00 53.84 189 ARG A C 1
ATOM 1480 O O . ARG A 1 189 ? 7.222 2.042 0.096 1.00 53.84 189 ARG A O 1
ATOM 1487 N N . ARG A 1 190 ? 8.496 0.365 0.830 1.00 54.44 190 ARG A N 1
ATOM 1488 C CA . ARG A 1 190 ? 9.491 0.458 -0.241 1.00 54.44 190 ARG A CA 1
ATOM 1489 C C . ARG A 1 190 ? 8.971 -0.069 -1.573 1.00 54.44 190 ARG A C 1
ATOM 1491 O O . ARG A 1 190 ? 9.535 0.310 -2.587 1.00 54.44 190 ARG A O 1
ATOM 1498 N N . TYR A 1 191 ? 7.933 -0.905 -1.564 1.00 52.72 191 TYR A N 1
ATOM 1499 C CA . TYR A 1 191 ? 7.183 -1.373 -2.734 1.00 52.72 191 TYR A CA 1
ATOM 1500 C C . TYR A 1 191 ? 6.251 -0.286 -3.290 1.00 52.72 191 TYR A C 1
ATOM 1502 O O . TYR A 1 191 ? 6.278 0.002 -4.483 1.00 52.72 191 TYR A O 1
ATOM 1510 N N . LEU A 1 192 ? 5.473 0.355 -2.414 1.00 52.97 192 LEU A N 1
ATOM 1511 C CA . LEU A 1 192 ? 4.483 1.378 -2.779 1.00 52.97 192 LEU A CA 1
ATOM 1512 C C . LEU A 1 192 ? 5.101 2.725 -3.163 1.00 52.97 192 LEU A C 1
ATOM 1514 O O . LEU A 1 192 ? 4.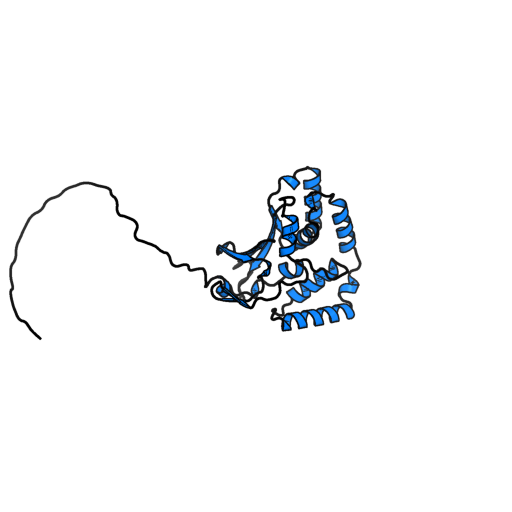461 3.533 -3.829 1.00 52.97 192 LEU A O 1
ATOM 1518 N N . GLU A 1 193 ? 6.347 2.953 -2.758 1.00 51.06 193 GLU A N 1
ATOM 1519 C CA . GLU A 1 193 ? 7.112 4.143 -3.120 1.00 51.06 193 GLU A CA 1
ATOM 1520 C C . GLU A 1 193 ? 8.039 3.896 -4.326 1.00 51.06 193 GLU A C 1
ATOM 1522 O O . GLU A 1 193 ? 8.715 4.830 -4.746 1.00 51.06 193 GLU A O 1
ATOM 1527 N N . GLN A 1 194 ? 8.104 2.692 -4.926 1.00 50.31 194 GLN A N 1
ATOM 1528 C CA . GLN A 1 194 ? 8.906 2.503 -6.149 1.00 50.31 194 GLN A CA 1
ATOM 1529 C C . GLN A 1 194 ? 8.342 3.352 -7.300 1.00 50.31 194 GLN A C 1
ATOM 1531 O O . GLN A 1 194 ? 7.123 3.426 -7.477 1.00 50.31 194 GLN A O 1
ATOM 1536 N N . PRO A 1 195 ? 9.192 3.972 -8.139 1.00 46.09 195 PRO A N 1
ATOM 1537 C CA . PRO A 1 195 ? 8.702 4.715 -9.278 1.00 46.09 195 PRO A CA 1
ATOM 1538 C C . PRO A 1 195 ? 8.216 3.716 -10.325 1.00 46.09 195 PRO A C 1
ATOM 1540 O O . PRO A 1 195 ? 9.015 3.071 -11.010 1.00 46.09 195 PRO A O 1
ATOM 1543 N N . VAL A 1 196 ? 6.895 3.659 -10.507 1.00 48.56 196 VAL A N 1
ATOM 1544 C CA . VAL A 1 196 ? 6.254 2.925 -11.614 1.00 48.56 196 VAL A CA 1
ATOM 1545 C C . VAL A 1 196 ? 6.795 3.402 -12.976 1.00 48.56 196 VAL A C 1
ATOM 1547 O O . VAL A 1 196 ? 6.887 2.633 -13.925 1.00 48.56 196 VAL A O 1
ATOM 1550 N N . CYS A 1 197 ? 7.294 4.644 -13.007 1.00 34.00 197 CYS A N 1
ATOM 1551 C CA . CYS A 1 197 ? 7.919 5.351 -14.127 1.00 34.00 197 CYS A CA 1
ATOM 1552 C C . CYS A 1 197 ? 9.116 4.624 -14.792 1.00 34.00 197 CYS A C 1
ATOM 1554 O O . CYS A 1 197 ? 9.542 5.013 -15.877 1.00 34.00 197 CYS A O 1
ATOM 1556 N N . SER A 1 198 ? 9.674 3.576 -14.171 1.00 31.12 198 SER A N 1
ATOM 1557 C CA . SER A 1 198 ? 10.797 2.799 -14.730 1.00 31.12 198 SER A CA 1
ATOM 1558 C C . SER A 1 198 ? 10.393 1.522 -15.480 1.00 31.12 198 SER A C 1
ATOM 1560 O O . SER A 1 198 ? 11.248 0.903 -16.109 1.00 31.12 198 SER A O 1
ATOM 1562 N N . GLN A 1 199 ? 9.110 1.147 -15.471 1.00 37.84 199 GLN A N 1
ATOM 1563 C CA . GLN A 1 199 ? 8.606 -0.008 -16.215 1.00 37.84 199 GLN A CA 1
ATOM 1564 C C . GLN A 1 199 ? 7.933 0.488 -17.504 1.00 37.84 199 GLN A C 1
ATOM 1566 O O . GLN A 1 199 ? 6.838 1.055 -17.444 1.00 37.84 199 GLN A O 1
ATOM 1571 N N . PRO A 1 200 ? 8.559 0.345 -18.690 1.00 32.06 200 PRO A N 1
ATOM 1572 C CA . PRO A 1 200 ? 7.904 0.734 -19.928 1.00 32.06 200 PRO A CA 1
ATOM 1573 C C . PRO A 1 200 ? 6.618 -0.096 -20.087 1.00 32.06 200 PRO A C 1
ATOM 1575 O O . PRO A 1 200 ? 6.693 -1.328 -20.072 1.00 32.06 200 PRO A O 1
ATOM 1578 N N . PRO A 1 201 ? 5.448 0.533 -20.332 1.00 38.28 201 PRO A N 1
ATOM 1579 C CA . PRO A 1 201 ? 4.191 -0.181 -20.590 1.00 38.28 201 PRO A CA 1
ATOM 1580 C C . PRO A 1 201 ? 4.333 -1.255 -21.682 1.00 38.28 201 PRO A C 1
ATOM 1582 O O . PRO A 1 201 ? 3.637 -2.264 -21.678 1.00 38.28 201 PRO A O 1
ATOM 1585 N N . GLY A 1 202 ? 5.293 -1.077 -22.597 1.00 31.62 202 GLY A N 1
ATOM 1586 C CA . GLY A 1 202 ? 5.589 -2.017 -23.673 1.00 31.62 202 GLY A CA 1
ATOM 1587 C C . GLY A 1 202 ? 6.022 -3.424 -23.238 1.00 31.62 202 GLY A C 1
ATOM 1588 O O . GLY A 1 202 ? 5.847 -4.341 -24.032 1.00 31.62 202 GLY A O 1
ATOM 1589 N N . GLN A 1 203 ? 6.538 -3.638 -22.021 1.00 34.03 203 GLN A N 1
ATOM 1590 C CA . GLN A 1 203 ? 7.012 -4.969 -21.597 1.00 34.03 203 GLN A CA 1
ATOM 1591 C C . GLN A 1 203 ? 5.912 -5.868 -21.008 1.00 34.03 203 GLN A C 1
ATOM 1593 O O . GLN A 1 203 ? 5.960 -7.082 -21.211 1.00 34.03 203 GLN A O 1
ATOM 1598 N N . LEU A 1 204 ? 4.867 -5.293 -20.394 1.00 33.97 204 LEU A N 1
ATOM 1599 C CA . LEU A 1 204 ? 3.665 -6.044 -19.996 1.00 33.97 204 LEU A CA 1
ATOM 1600 C C . LEU A 1 204 ? 2.670 -6.211 -21.165 1.00 33.97 204 LEU A C 1
ATOM 1602 O O . LEU A 1 204 ? 1.974 -7.218 -21.257 1.00 33.97 204 LEU A O 1
ATOM 1606 N N . ILE A 1 2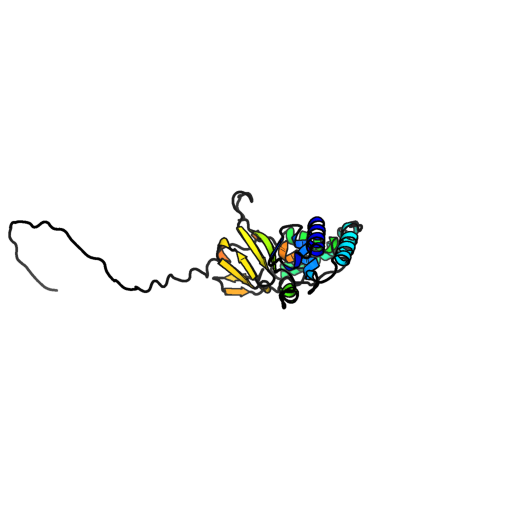05 ? 2.606 -5.238 -22.082 1.00 32.06 205 ILE A N 1
ATOM 1607 C CA . ILE A 1 205 ? 1.520 -5.133 -23.077 1.00 32.06 205 ILE A CA 1
ATOM 1608 C C . ILE A 1 205 ? 1.752 -5.989 -24.339 1.00 32.06 205 ILE A C 1
ATOM 1610 O O . ILE A 1 205 ? 0.794 -6.355 -25.019 1.00 32.06 205 ILE A O 1
ATOM 1614 N N . LEU A 1 206 ? 2.988 -6.390 -24.657 1.00 26.02 206 LEU A N 1
ATOM 1615 C CA . LEU A 1 206 ? 3.288 -7.114 -25.908 1.00 26.02 206 LEU A CA 1
ATOM 1616 C C . LEU A 1 206 ? 3.084 -8.642 -25.866 1.00 26.02 206 LEU A C 1
ATOM 1618 O O . LEU A 1 206 ? 3.528 -9.335 -26.776 1.00 26.02 206 LEU A O 1
ATOM 1622 N N . GLY A 1 207 ? 2.388 -9.169 -24.853 1.00 25.47 207 GLY A N 1
ATOM 1623 C CA . GLY A 1 207 ? 2.026 -10.595 -24.746 1.00 25.47 207 GLY A CA 1
ATOM 1624 C C . GLY A 1 207 ? 0.527 -10.909 -24.765 1.00 25.47 207 GLY A C 1
ATOM 1625 O O . GLY A 1 207 ? 0.153 -12.051 -25.006 1.00 25.47 207 GLY A O 1
ATOM 1626 N N . LEU A 1 208 ? -0.345 -9.916 -24.547 1.00 25.80 208 LEU A N 1
ATOM 1627 C CA . LEU A 1 208 ? -1.799 -10.117 -24.422 1.00 25.80 208 LEU A CA 1
ATOM 1628 C C . LEU A 1 208 ? -2.607 -9.654 -25.643 1.00 25.80 208 LEU A C 1
ATOM 1630 O O . LEU A 1 208 ? -3.834 -9.615 -25.599 1.00 25.80 208 LEU A O 1
ATOM 1634 N N . ARG A 1 209 ? -1.958 -9.419 -26.793 1.00 26.56 209 ARG A N 1
ATOM 1635 C CA . ARG A 1 209 ? -2.642 -9.585 -28.089 1.00 26.56 209 ARG A CA 1
ATOM 1636 C C . ARG A 1 209 ? -2.759 -11.080 -28.390 1.00 26.56 209 ARG A C 1
ATOM 1638 O O . ARG A 1 209 ? -2.144 -11.598 -29.319 1.00 26.56 209 ARG A O 1
ATOM 1645 N N . ALA A 1 210 ? -3.566 -11.770 -27.585 1.00 25.16 210 ALA A N 1
ATOM 1646 C CA . ALA A 1 210 ? -4.200 -12.991 -28.037 1.00 25.16 210 ALA A CA 1
ATOM 1647 C C . ALA A 1 210 ? -4.985 -12.635 -29.305 1.00 25.16 210 ALA A C 1
ATOM 1649 O O . ALA A 1 210 ? -5.769 -11.685 -29.342 1.00 25.16 210 ALA A O 1
ATOM 1650 N N . GLN A 1 211 ? -4.661 -13.351 -30.370 1.00 23.00 211 GLN A N 1
ATOM 1651 C CA . GLN A 1 211 ? -5.319 -13.297 -31.662 1.00 23.00 211 GLN A CA 1
ATOM 1652 C C . GLN A 1 211 ? -6.845 -13.342 -31.470 1.00 23.00 211 GLN A C 1
ATOM 1654 O O . GLN A 1 211 ? -7.317 -14.152 -30.668 1.00 23.00 211 GLN A O 1
ATOM 1659 N N . PRO A 1 212 ? -7.645 -12.540 -32.195 1.00 24.97 212 PRO A N 1
ATOM 1660 C CA . PRO A 1 212 ? -9.065 -12.820 -32.276 1.00 24.97 212 PRO A CA 1
ATOM 1661 C C . PRO A 1 212 ? -9.216 -14.151 -33.016 1.00 24.97 212 PRO A C 1
ATOM 1663 O O . PRO A 1 212 ? -9.082 -14.218 -34.237 1.00 24.97 212 PRO A O 1
ATOM 1666 N N . VAL A 1 213 ? -9.485 -15.226 -32.276 1.00 26.58 213 VAL A N 1
ATOM 1667 C CA . VAL A 1 213 ? -10.064 -16.445 -32.842 1.00 26.58 213 VAL A CA 1
ATOM 1668 C C . VAL A 1 213 ? -11.512 -16.107 -33.194 1.00 26.58 213 VAL A C 1
ATOM 1670 O O . VAL A 1 213 ? -12.447 -16.409 -32.462 1.00 26.58 213 VAL A O 1
ATOM 1673 N N . LEU A 1 214 ? -11.696 -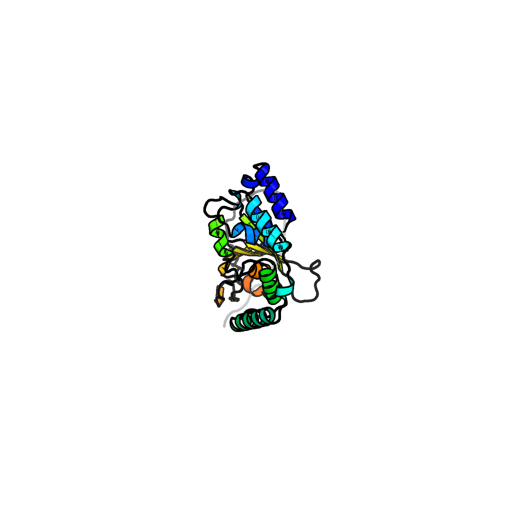15.409 -34.313 1.00 26.81 214 LEU A N 1
ATOM 1674 C CA . LEU A 1 214 ? -12.966 -15.351 -35.023 1.00 26.81 214 LEU A CA 1
ATOM 1675 C C . LEU A 1 214 ? -13.026 -16.599 -35.906 1.00 26.81 214 LEU A C 1
ATOM 1677 O O . LEU A 1 214 ? -12.634 -16.587 -37.070 1.00 26.81 214 LEU A O 1
ATOM 1681 N N . GLY A 1 215 ? -13.475 -17.707 -35.314 1.00 25.08 215 GLY A N 1
ATOM 1682 C CA . GLY A 1 215 ? -14.045 -18.804 -36.090 1.00 25.08 215 GLY A CA 1
ATOM 1683 C C . GLY A 1 215 ? -15.361 -18.333 -36.727 1.00 25.08 215 GLY A C 1
ATOM 1684 O O . GLY A 1 215 ? -16.105 -17.592 -36.078 1.00 25.08 215 GLY A O 1
ATOM 1685 N N . PRO A 1 216 ? -15.668 -18.705 -37.982 1.00 27.38 216 PRO A N 1
ATOM 1686 C CA . PRO A 1 216 ? -16.885 -18.260 -38.645 1.00 27.38 216 PRO A CA 1
ATOM 1687 C C . PRO A 1 216 ? -18.087 -18.998 -38.045 1.00 27.38 216 PRO A C 1
ATOM 1689 O O . PRO A 1 216 ? -18.314 -20.173 -38.326 1.00 27.38 216 PRO A O 1
ATOM 1692 N N . LEU A 1 217 ? -18.861 -18.312 -37.206 1.00 31.16 217 LEU A N 1
ATOM 1693 C CA . LEU A 1 217 ? -20.172 -18.781 -36.769 1.00 31.16 217 LEU A CA 1
ATOM 1694 C C . LEU A 1 217 ? -21.237 -18.292 -37.755 1.00 31.16 217 LEU A C 1
ATOM 1696 O O . LEU A 1 217 ? -21.546 -17.108 -37.810 1.00 31.16 217 LEU A O 1
ATOM 1700 N N . GLY A 1 218 ? -21.741 -19.249 -38.537 1.00 28.27 218 GLY A N 1
ATOM 1701 C CA . GLY A 1 218 ? -23.165 -19.454 -38.816 1.00 28.27 218 GLY A CA 1
ATOM 1702 C C . GLY A 1 218 ? -23.987 -18.271 -39.325 1.00 28.27 218 GLY A C 1
ATOM 1703 O O . GLY A 1 218 ? -24.436 -17.431 -38.553 1.00 28.27 218 GLY A O 1
ATOM 1704 N N . GLN A 1 219 ? -24.288 -18.310 -40.625 1.00 31.30 219 GLN A N 1
ATOM 1705 C CA . GLN A 1 219 ? -25.515 -17.748 -41.197 1.00 31.30 219 GLN A CA 1
ATOM 1706 C C . GLN A 1 219 ? -26.755 -18.298 -40.486 1.00 31.30 219 GLN A C 1
ATOM 1708 O O . GLN A 1 219 ? -26.758 -19.486 -40.178 1.00 31.30 219 GLN A O 1
ATOM 1713 N N . GLU A 1 220 ? -27.793 -17.462 -40.337 1.00 26.66 220 GLU A N 1
ATOM 1714 C CA . GLU A 1 220 ? -29.239 -17.790 -40.354 1.00 26.66 220 GLU A CA 1
ATOM 1715 C C . GLU A 1 220 ? -30.067 -16.492 -40.080 1.00 26.66 220 GLU A C 1
ATOM 1717 O O . GLU A 1 220 ? -29.477 -15.479 -39.700 1.00 26.66 220 GLU A O 1
ATOM 1722 N N . PRO A 1 221 ? -31.381 -16.412 -40.389 1.00 39.75 221 PRO A N 1
ATOM 1723 C CA . PRO A 1 221 ? -31.896 -15.830 -41.638 1.00 39.75 221 PRO A CA 1
ATOM 1724 C C . PRO A 1 221 ? -32.954 -14.711 -41.425 1.00 39.75 221 PRO A C 1
ATOM 1726 O O . PRO A 1 221 ? -33.442 -14.494 -40.320 1.00 39.75 221 PRO A O 1
ATOM 1729 N N . GLY A 1 222 ? -33.376 -14.015 -42.495 1.00 27.45 222 GLY A N 1
ATOM 1730 C CA . GLY A 1 222 ? -34.482 -13.039 -42.424 1.00 27.45 222 GLY A CA 1
ATOM 1731 C C . GLY A 1 222 ? -34.931 -12.444 -43.771 1.00 27.45 222 GLY A C 1
ATOM 1732 O O . GLY A 1 222 ? -34.303 -11.532 -44.292 1.00 27.45 222 GLY A O 1
ATOM 1733 N N . GLN A 1 223 ? -36.024 -12.996 -44.311 1.00 28.05 223 GLN A N 1
ATOM 1734 C CA . GLN A 1 223 ? -36.840 -12.648 -45.504 1.00 28.05 223 GLN A CA 1
ATOM 1735 C C . GLN A 1 223 ? -37.620 -11.293 -45.398 1.00 28.05 223 GLN A C 1
ATOM 1737 O O . GLN A 1 223 ? -37.542 -10.680 -44.336 1.00 28.05 223 GLN A O 1
ATOM 1742 N N . PRO A 1 224 ? -38.577 -10.906 -46.300 1.00 38.88 224 PRO A N 1
ATOM 1743 C CA . PRO A 1 224 ? -38.690 -10.932 -47.786 1.00 38.88 224 PRO A CA 1
ATOM 1744 C C . PRO A 1 224 ? -39.282 -9.627 -48.437 1.00 38.88 224 PRO A C 1
ATOM 1746 O O . PRO A 1 224 ? -39.912 -8.818 -47.766 1.00 38.88 224 PRO A O 1
ATOM 1749 N N . GLY A 1 225 ? -39.233 -9.526 -49.786 1.00 28.03 225 GLY A N 1
ATOM 1750 C CA . GLY A 1 225 ? -40.135 -8.726 -50.670 1.00 28.03 225 GLY A CA 1
ATOM 1751 C C . GLY A 1 225 ? -39.797 -7.227 -50.809 1.00 28.03 225 GLY A C 1
ATOM 1752 O O . GLY A 1 225 ? -39.412 -6.604 -49.837 1.00 28.03 225 GLY A O 1
ATOM 1753 N N . GLN A 1 226 ? -39.883 -6.520 -51.944 1.00 30.78 226 GLN A N 1
ATOM 1754 C CA . GLN A 1 226 ? -40.712 -6.547 -53.165 1.00 30.78 226 GLN A CA 1
ATOM 1755 C C . GLN A 1 226 ? -39.821 -5.985 -54.312 1.00 30.78 226 GLN A C 1
ATOM 1757 O O . GLN A 1 226 ? -39.006 -5.107 -54.064 1.00 30.78 226 GLN A O 1
ATOM 1762 N N . GLY A 1 227 ? -39.781 -6.493 -55.546 1.00 29.67 227 GLY A N 1
ATOM 1763 C CA . GLY A 1 227 ? -40.858 -6.481 -56.534 1.00 29.67 227 GLY A CA 1
ATOM 1764 C C . GLY A 1 227 ? -40.664 -5.336 -57.547 1.00 29.67 227 GLY A C 1
ATOM 1765 O O . GLY A 1 227 ? -41.153 -4.244 -57.302 1.00 29.67 227 GLY A O 1
ATOM 1766 N N . ALA A 1 228 ? -39.988 -5.587 -58.678 1.00 32.41 228 ALA A N 1
ATOM 1767 C CA . ALA A 1 228 ? -40.220 -4.916 -59.970 1.00 32.41 228 ALA A CA 1
ATOM 1768 C C . ALA A 1 228 ? -39.444 -5.640 -61.089 1.00 32.41 228 ALA A C 1
ATOM 1770 O O . ALA A 1 228 ? -38.219 -5.729 -61.055 1.00 32.41 228 ALA A O 1
ATOM 1771 N N . GLY A 1 229 ? -40.186 -6.201 -62.046 1.00 30.09 229 GLY A N 1
ATOM 1772 C CA . GLY A 1 229 ? -39.679 -6.850 -63.257 1.00 30.09 229 GLY A CA 1
ATOM 1773 C C . GLY A 1 229 ? -39.365 -5.877 -64.412 1.00 30.09 229 GLY A C 1
ATOM 1774 O O . GLY A 1 229 ? -39.481 -4.668 -64.233 1.00 30.09 229 GLY A O 1
ATOM 1775 N N . PRO A 1 230 ? -38.968 -6.413 -65.586 1.00 47.41 230 PRO A N 1
ATOM 1776 C CA . PRO A 1 230 ? -37.983 -5.841 -66.526 1.00 47.41 230 PRO A CA 1
ATOM 1777 C C . PRO A 1 230 ? -38.670 -5.252 -67.795 1.00 47.41 230 PRO A C 1
ATOM 1779 O O . PRO A 1 230 ? -39.898 -5.143 -67.750 1.00 47.41 230 PRO A O 1
ATOM 1782 N N . PRO A 1 231 ? -37.991 -4.856 -68.915 1.00 41.88 231 PRO A N 1
ATOM 1783 C CA . PRO A 1 231 ? -37.351 -5.804 -69.867 1.00 41.88 231 PRO A CA 1
ATOM 1784 C C . PRO A 1 231 ? -36.185 -5.268 -70.764 1.00 41.88 231 PRO A C 1
ATOM 1786 O O . PRO A 1 231 ? -35.949 -4.068 -70.841 1.00 41.88 231 PRO A O 1
ATOM 1789 N N . SER A 1 232 ? -35.560 -6.207 -71.515 1.00 30.77 232 SER A N 1
ATOM 1790 C CA . SER A 1 232 ? -34.993 -6.111 -72.901 1.00 30.77 232 SER A CA 1
ATOM 1791 C C . SER A 1 232 ? -33.841 -5.115 -73.191 1.00 30.77 232 SER A C 1
ATOM 1793 O O . SER A 1 232 ? -33.803 -4.039 -72.628 1.00 30.77 232 SER A O 1
ATOM 1795 N N . GLU A 1 233 ? -32.858 -5.315 -74.079 1.00 32.62 233 GLU A N 1
ATOM 1796 C CA . GLU A 1 233 ? -32.659 -6.193 -75.242 1.00 32.62 233 GLU A CA 1
ATOM 1797 C C . GLU A 1 233 ? -31.168 -6.101 -75.684 1.00 32.62 233 GLU A C 1
ATOM 1799 O O . GLU A 1 233 ? -30.570 -5.030 -75.654 1.00 32.62 233 GLU A O 1
ATOM 1804 N N . ASP A 1 234 ? -30.600 -7.237 -76.093 1.00 31.33 234 ASP A N 1
ATOM 1805 C CA . ASP A 1 234 ? -29.814 -7.486 -77.320 1.00 31.33 234 ASP A CA 1
ATOM 1806 C C . ASP A 1 234 ? -28.639 -6.580 -77.796 1.00 31.33 234 ASP A C 1
ATOM 1808 O O . ASP A 1 234 ? -28.816 -5.430 -78.196 1.00 31.33 234 ASP A O 1
ATOM 1812 N N . ARG A 1 235 ? -27.441 -7.191 -77.921 1.00 35.25 235 ARG A N 1
ATOM 1813 C CA . ARG A 1 235 ? -26.513 -7.165 -79.094 1.00 35.25 235 ARG A CA 1
ATOM 1814 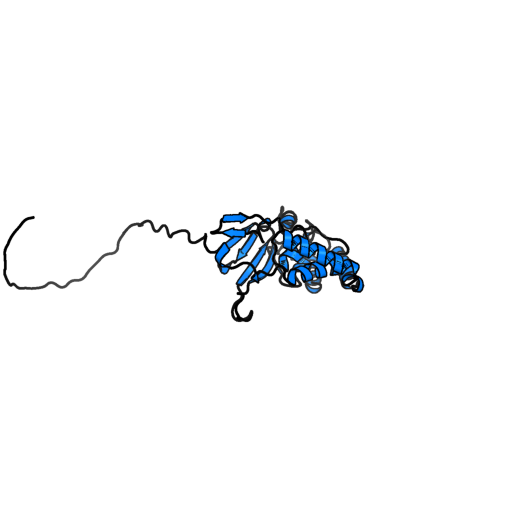C C . ARG A 1 235 ? -25.202 -7.901 -78.761 1.00 35.25 235 ARG A C 1
ATOM 1816 O O . ARG A 1 235 ? -24.401 -7.439 -77.962 1.00 35.25 235 ARG A O 1
ATOM 1823 N N . ARG A 1 236 ? -25.043 -9.133 -79.258 1.00 33.22 236 ARG A N 1
ATOM 1824 C CA . ARG A 1 236 ? -24.247 -9.548 -80.440 1.00 33.22 236 ARG A CA 1
ATOM 1825 C C . ARG A 1 236 ? -22.713 -9.425 -80.347 1.00 33.22 236 ARG A C 1
ATOM 1827 O O . ARG A 1 236 ? -22.177 -8.328 -80.409 1.00 33.22 236 ARG A O 1
ATOM 1834 N N . THR A 1 237 ? -22.085 -10.610 -80.473 1.00 31.72 237 THR A N 1
ATOM 1835 C CA . THR A 1 237 ? -20.835 -10.954 -81.208 1.00 31.72 237 THR A CA 1
ATOM 1836 C C . THR A 1 237 ? -19.531 -10.303 -80.727 1.00 31.72 237 THR A C 1
ATOM 1838 O O . THR A 1 237 ? -19.433 -9.090 -80.679 1.00 31.72 237 THR A O 1
ATOM 1841 N N . THR A 1 238 ? -18.469 -11.051 -80.412 1.00 37.56 238 THR A N 1
ATOM 1842 C CA . THR A 1 238 ? -17.713 -11.888 -81.364 1.00 37.56 238 THR A CA 1
ATOM 1843 C C . THR A 1 238 ? -16.962 -13.060 -80.707 1.00 37.56 238 THR A C 1
ATOM 1845 O O . THR A 1 238 ? -16.435 -12.965 -79.604 1.00 37.56 238 THR A O 1
ATOM 1848 N N . LEU A 1 239 ? -16.919 -14.169 -81.454 1.00 33.97 239 LEU A N 1
ATOM 1849 C CA . LEU A 1 239 ? -16.119 -15.377 -81.248 1.00 33.97 239 LEU A CA 1
ATOM 1850 C C . LEU A 1 239 ? -14.618 -15.169 -81.537 1.00 33.97 239 LEU A C 1
ATOM 1852 O O . LEU A 1 239 ? -14.271 -14.385 -82.417 1.00 33.97 239 LEU A O 1
ATOM 1856 N N . ASN A 1 240 ? -13.827 -16.095 -80.968 1.00 33.84 240 ASN A N 1
ATOM 1857 C CA . ASN A 1 240 ? -12.578 -16.687 -81.487 1.00 33.84 240 ASN A CA 1
ATOM 1858 C C . ASN A 1 240 ? -11.316 -15.796 -81.461 1.00 33.84 240 ASN A C 1
ATOM 1860 O O . ASN A 1 240 ? -11.316 -14.674 -81.932 1.00 33.84 240 ASN A O 1
ATOM 1864 N N . SER A 1 241 ? -10.144 -16.258 -81.010 1.00 36.72 241 SER A N 1
ATOM 1865 C CA . SER A 1 241 ? -9.545 -17.585 -81.217 1.00 36.72 241 SER A CA 1
ATOM 1866 C C . SER A 1 241 ? -8.217 -17.759 -80.450 1.00 36.72 241 SER A C 1
ATOM 1868 O O . SER A 1 241 ? -7.506 -16.781 -80.254 1.00 36.72 241 SER A O 1
ATOM 1870 N N . ARG A 1 242 ? -7.883 -19.043 -80.200 1.00 37.88 242 ARG A N 1
ATOM 1871 C CA . ARG A 1 242 ? -6.549 -19.698 -80.083 1.00 37.88 242 ARG A CA 1
ATOM 1872 C C . ARG A 1 242 ? -5.721 -19.431 -78.814 1.00 37.88 242 ARG A C 1
ATOM 1874 O O . ARG A 1 242 ? -5.389 -18.294 -78.525 1.00 37.88 242 ARG A O 1
ATOM 1881 N N . GLN A 1 243 ? -5.518 -20.419 -77.936 1.00 40.28 243 GLN A N 1
ATOM 1882 C CA . GLN A 1 243 ? -4.730 -21.678 -78.005 1.00 40.28 243 GLN A CA 1
ATOM 1883 C C . GLN A 1 243 ? -3.209 -21.513 -77.846 1.00 40.28 243 GLN A C 1
ATOM 1885 O O . GLN A 1 243 ? -2.548 -20.941 -78.706 1.00 40.28 243 GLN A O 1
ATOM 1890 N N . ASP A 1 244 ? -2.746 -22.155 -76.768 1.00 39.00 244 ASP A N 1
ATOM 1891 C CA . ASP A 1 244 ? -1.552 -22.994 -76.613 1.00 39.00 244 ASP A CA 1
ATOM 1892 C C . ASP A 1 244 ? -0.159 -22.352 -76.671 1.00 39.00 244 ASP A C 1
ATOM 1894 O O . ASP A 1 244 ? 0.421 -22.185 -77.743 1.00 39.00 244 ASP A O 1
ATOM 1898 N N . SER A 1 245 ? 0.457 -22.168 -75.496 1.00 42.75 245 SER A N 1
ATOM 1899 C CA . SER A 1 245 ? 1.584 -22.980 -74.962 1.00 42.75 245 SER A CA 1
ATOM 1900 C C . SER A 1 245 ? 2.270 -22.268 -73.797 1.00 42.75 245 SER A C 1
ATOM 1902 O O . SER A 1 245 ? 2.511 -21.047 -73.915 1.00 42.75 245 SER A O 1
#

Mean predicted aligned error: 13.44 Å

pLDDT: mean 72.84, std 23.64, range [23.0, 97.69]

Secondary structure (DSSP, 8-state):
-HHHHHHHHHHHHTT-GGG-SEEEEETHHHHHHHHHTTSTTTTTS-SHHHHHHHHHHHHS--GGGGSHHHHHHHHHHHHHHHHHT----HHHHHHHHHHHHH-SS-----TGGGGGGGTTS-SPEEEEEEEE--TTT--TTT--EEEEE-SSEEEEGGGTEEEEGGGTTSEEETTEEEEPPP---S-HHHHHTS-GGGS-HHHHHTT--------------------------------------

Nearest PDB structures (foldseek):
  5iz5-assembly2_B  TM=9.702E-01  e=2.195E-20  Homo sapiens
  5iz5-assembly1_A  TM=9.603E-01  e=1.736E-20  Homo sapiens
  5izr-assembly2_B  TM=9.791E-01  e=7.413E-19  Homo sapiens
  5ixc-assembly1_A  TM=9.817E-01  e=1.054E-18  Homo sapiens
  5izr-assembly1_A  TM=9.770E-01  e=1.185E-18  Homo sapiens

InterPro domains:
  IPR002642 Lysophospholipase, catalytic domain [PF01735] (13-179)
  IPR002642 Lysophospholipase, catalytic domain [PS51210] (1-245)
  IPR016035 Acyl transferase/acyl hydrolase/lysophospholipase [SSF52151] (1-182)

Radius of gyration: 29.62 Å; Cα contacts (8 Å, |Δi|>4): 296; chains: 1; bounding box: 67×40×102 Å

Organism: Pan troglodytes (NCBI:txid9598)